Protein 6QHG (pdb70)

B-factor: mean 12.8, std 10.72, range [0.71, 91.0]

Secondary structure (DSSP, 8-state):
-TTTT--EEEEEPPEEEEETTEEEEEEEEEEEE---S-EEEEEEE-TTSPPEEEEEEES--S-GGGGHHHHHHHHH---B-----TTSS-TT--B--TT---TTS--SS-EEE--/--S--EEEEEPPEEEEETTEEEEEEEEEEEE---S-EEEEEEE-TTS--EEEEEEES--S-GGGGHHHHHHHHH---B-----GGGSPTT--B--TT---TTS--SS-EEE--

Sequence (228 aa):
GPGAGTVGGFIKRQQSKVVQNKVVYYGVGIWRGFDGYQVHLEIENDIGQPPRLRNVTTNCQSSPWDLSIPIRRQWAEDGVTNNQDYSSKSSRGARYWHSFRQGPSKPFGCPVYIIKGAGTVGGFIKRQQSKVVQNKVVYYGVGIWRGFDGYQVHLEIENDIGQPPRLRNVTTNCQSSPWDLSIPIRQWAEDGVTNNNQDYSSKSSRGARYWHSFRQGPSKPFGCPVYIIK

Radius of gyration: 22.03 Å; Cα contacts (8 Å, |Δi|>4): 499; chains: 2; bounding box: 53×36×71 Å

Nearest PDB structures (foldseek):
  6qhg-assembly2_B  TM=9.904E-01  e=1.987E-19  Rift Valley fever virus
  6xya-assembly1_B  TM=8.391E-01  e=3.038E-08  SFTS virus AH12
  8asd-assembly1_A  TM=8.587E-01  e=2.099E-07  SFTS virus AH12
  8r6y-assembly1_A  TM=8.608E-01  e=9.203E-07  SFTS virus AH12
  8r6w-assembly1_A  TM=8.458E-01  e=8.214E-07  SFTS virus AH12

Foldseek 3Di:
DFQVPKDWAWPAFFDWDADPNRIWGAAKIWIWTAVHKTWIWMWHDHTPDWIETAEIEIQPDPCCQVCLRNVVVVCVVPYAWDAFCLVVDDPAFQAAGRSHGGPVDRGTHGYHHDD/DQAWDWAWPAFFDWDDDDPDIDGFAKIWIWTANHKTWIWIWGDDPPDWTETAEIEIQPPPCCQVCLVNVVVVCVVPYAWAQWCLVVDDPAFQAAGRSHGGPVDRTTHGYHHDD

Organism: Rift valley fever virus (NCBI:txid11588)

Solvent-accessible surface area: 13333 Å² total

Structure (mmCIF, N/CA/C/O backbone):
data_6QHG
#
_entry.id   6QHG
#
_cell.length_a   31.580
_cell.length_b   53.681
_cell.length_c   135.987
_cell.angle_alpha   90.00
_cell.angle_beta   90.00
_cell.angle_gamma   90.00
#
_symmetry.space_group_name_H-M   'P 21 21 21'
#
loop_
_entity.id
_entity.type
_entity.pdbx_description
1 polymer Polymerase
2 non-polymer "7N-METHYL-8-HYDROGUANOSINE-5'-TRIPHOSPHATE"
3 non-polymer GLYCEROL
4 non-polymer 'PHOSPHATE ION'
5 water water
#
loop_
_atom_site.group_PDB
_atom_site.id
_atom_site.type_symbol
_atom_site.label_atom_id
_atom_site.label_alt_id
_atom_site.label_comp_id
_atom_site.label_asym_id
_atom_site.label_entity_id
_atom_site.label_seq_id
_atom_site.pdbx_PDB_ins_code
_atom_site.Cartn_x
_atom_site.Cartn_y
_atom_site.Cartn_z
_atom_site.occupancy
_atom_site.B_iso_or_equiv
_atom_site.auth_seq_id
_atom_site.auth_comp_id
_atom_site.auth_asym_id
_atom_site.auth_atom_id
_atom_site.pdbx_PDB_model_num
ATOM 1 N N . GLY A 1 1 ? 1.561 11.388 78.985 1.00 26.49 1704 GLY A N 1
ATOM 2 C CA . GLY A 1 1 ? 2.592 12.386 78.767 1.00 21.18 1704 GLY A CA 1
ATOM 3 C C . GLY A 1 1 ? 3.460 12.606 79.990 1.00 17.89 1704 GLY A C 1
ATOM 4 O O . GLY A 1 1 ? 4.301 11.775 80.315 1.00 19.50 1704 GLY A O 1
ATOM 5 N N . PRO A 1 2 ? 3.263 13.732 80.670 1.00 14.64 1705 PRO A N 1
ATOM 6 C CA . PRO A 1 2 ? 4.062 14.021 81.865 1.00 14.03 1705 PRO A CA 1
ATOM 7 C C . PRO A 1 2 ? 3.927 12.912 82.894 1.00 14.46 1705 PRO A C 1
ATOM 8 O O . PRO A 1 2 ? 2.829 12.425 83.174 1.00 15.27 1705 PRO A O 1
ATOM 12 N N . GLY A 1 3 ? 5.062 12.513 83.454 1.00 14.40 1706 GLY A N 1
ATOM 13 C CA . GLY A 1 3 ? 5.088 11.475 84.461 1.00 15.58 1706 GLY A CA 1
ATOM 14 C C . GLY A 1 3 ? 4.932 10.069 83.933 1.00 15.74 1706 GLY A C 1
ATOM 15 O O . GLY A 1 3 ? 4.912 9.127 84.737 1.00 15.20 1706 GLY A O 1
ATOM 16 N N . ALA A 1 4 ? 4.803 9.896 82.616 1.00 17.05 1707 ALA A N 1
ATOM 17 C CA . ALA A 1 4 ? 4.706 8.564 82.042 1.00 19.69 1707 ALA A CA 1
ATOM 18 C C . ALA A 1 4 ? 5.927 7.744 82.432 1.00 17.27 1707 ALA A C 1
ATOM 19 O O . ALA A 1 4 ? 7.072 8.161 82.220 1.00 17.02 1707 ALA A O 1
ATOM 21 N N . GLY A 1 5 ? 5.678 6.585 83.030 1.00 14.89 1708 GLY A N 1
ATOM 22 C CA . GLY A 1 5 ? 6.730 5.689 83.417 1.00 13.53 1708 GLY A CA 1
ATOM 23 C C . GLY A 1 5 ? 7.199 5.837 84.845 1.00 8.13 1708 GLY A C 1
ATOM 24 O O . GLY A 1 5 ? 7.809 4.906 85.370 1.00 10.85 1708 GLY A O 1
ATOM 25 N N . THR A 1 6 ? 6.954 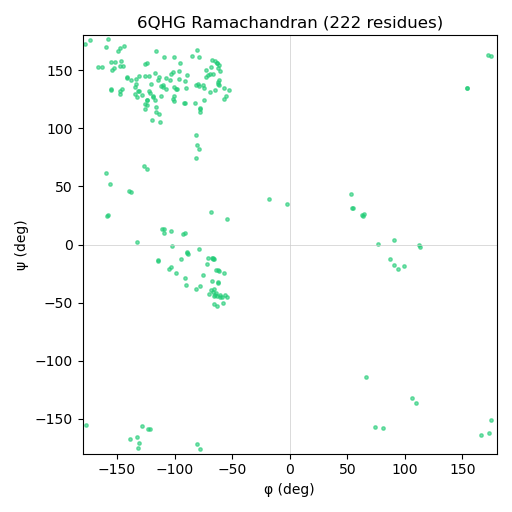6.981 85.485 1.00 7.42 1709 THR A N 1
ATOM 26 C CA . THR A 1 6 ? 7.383 7.163 86.867 1.00 3.99 1709 THR A CA 1
ATOM 27 C C . THR A 1 6 ? 6.881 6.012 87.727 1.00 5.27 1709 THR A C 1
ATOM 28 O O . THR A 1 6 ? 5.708 5.622 87.654 1.00 6.83 1709 THR A O 1
ATOM 32 N N . VAL A 1 7 ? 7.777 5.459 88.536 1.00 6.00 1710 VAL A N 1
ATOM 33 C CA . VAL A 1 7 ? 7.419 4.381 89.448 1.00 4.92 1710 VAL A CA 1
ATOM 34 C C . VAL A 1 7 ? 8.159 4.567 90.764 1.00 4.37 1710 VAL A C 1
ATOM 35 O O . VAL A 1 7 ? 9.310 5.010 90.787 1.00 5.70 1710 VAL A O 1
ATOM 39 N N . GLY A 1 8 ? 7.486 4.245 91.862 1.00 3.88 1711 GLY A N 1
ATOM 40 C CA . GLY A 1 8 ? 8.091 4.378 93.172 1.00 3.62 1711 GLY A CA 1
ATOM 41 C C . GLY A 1 8 ? 7.025 4.268 94.238 1.00 4.51 1711 GLY A C 1
ATOM 42 O O . GLY A 1 8 ? 5.910 3.818 93.973 1.00 7.62 1711 GLY A O 1
ATOM 43 N N . GLY A 1 9 ? 7.378 4.692 95.439 1.00 2.20 1712 GLY A N 1
ATOM 44 C CA . GLY A 1 9 ? 6.421 4.650 96.528 1.00 2.99 1712 GLY A CA 1
ATOM 45 C C . GLY A 1 9 ? 7.036 5.242 97.775 1.00 3.50 1712 GLY A C 1
ATOM 46 O O . GLY A 1 9 ? 8.225 5.564 97.821 1.00 3.29 1712 GLY A O 1
ATOM 47 N N . PHE A 1 10 ? 6.202 5.388 98.793 1.00 4.36 1713 PHE A N 1
ATOM 48 C CA . PHE A 1 10 ? 6.688 5.915 100.061 1.00 3.08 1713 PHE A CA 1
ATOM 49 C C . PHE A 1 10 ? 7.503 4.858 100.788 1.00 5.02 1713 PHE A C 1
ATOM 50 O O . PHE A 1 10 ? 7.034 3.730 100.998 1.00 8.25 1713 PHE A O 1
ATOM 58 N N . ILE A 1 11 ? 8.734 5.211 101.132 1.00 3.61 1714 ILE A N 1
ATOM 59 C CA . ILE A 1 11 ? 9.520 4.383 102.037 1.00 4.16 1714 ILE A CA 1
ATOM 60 C C . ILE A 1 11 ? 9.318 4.817 103.485 1.00 5.57 1714 ILE A C 1
ATOM 61 O O . ILE A 1 11 ? 9.432 3.994 104.397 1.00 6.91 1714 ILE A O 1
ATOM 66 N N . LYS A 1 12 ? 9.022 6.094 103.716 1.00 5.02 1715 LYS A N 1
ATOM 67 C CA . LYS A 1 12 ? 8.589 6.583 105.022 1.00 3.73 1715 LYS A CA 1
ATOM 68 C C . LYS A 1 12 ? 7.198 7.167 104.825 1.00 3.66 1715 LYS A C 1
ATOM 69 O O . LYS A 1 12 ? 7.041 8.227 104.208 1.00 3.42 1715 LYS A O 1
ATOM 75 N N . ARG A 1 13 ? 6.194 6.455 105.312 1.00 7.46 1716 ARG A N 1
ATOM 76 C CA . ARG A 1 13 ? 4.827 6.931 105.212 1.00 10.63 1716 ARG A CA 1
ATOM 77 C C . ARG A 1 13 ? 4.615 8.083 106.176 1.00 8.83 1716 ARG A C 1
ATOM 78 O O . ARG A 1 13 ? 5.176 8.104 107.274 1.00 11.64 1716 ARG A O 1
ATOM 86 N N . GLN A 1 14 ? 3.810 9.054 105.758 1.00 8.16 1717 GLN A N 1
ATOM 87 C CA . GLN A 1 14 ? 3.365 10.068 106.695 1.00 8.20 1717 GLN A CA 1
ATOM 88 C C . GLN A 1 14 ? 2.486 9.424 107.764 1.00 10.36 1717 GLN A C 1
ATOM 89 O O . GLN A 1 14 ? 1.914 8.346 107.577 1.00 13.00 1717 GLN A O 1
ATOM 95 N N . GLN A 1 15 ? 2.392 10.095 108.902 1.00 11.52 1718 GLN A N 1
ATOM 96 C CA . GLN A 1 15 ? 1.401 9.703 109.888 1.00 12.86 1718 GLN A CA 1
ATOM 97 C C . GLN A 1 15 ? 0.008 9.988 109.336 1.00 11.34 1718 GLN A C 1
ATOM 98 O O . GLN A 1 15 ? -0.167 10.792 108.419 1.00 11.30 1718 GLN A O 1
ATOM 104 N N . SER A 1 16 ? -0.995 9.308 109.886 1.00 11.94 1719 SER A N 1
ATOM 105 C CA . SER A 1 16 ? -2.339 9.476 109.352 1.00 13.96 1719 SER A CA 1
ATOM 106 C C . SER A 1 16 ? -3.377 9.239 110.434 1.00 13.71 1719 SER A C 1
ATOM 107 O O . SER A 1 16 ? -3.126 8.561 111.433 1.00 14.05 1719 SER A O 1
ATOM 110 N N . LYS A 1 17 ? -4.555 9.817 110.213 1.00 12.55 1720 LYS A N 1
ATOM 111 C CA . LYS A 1 17 ? -5.732 9.490 110.999 1.00 12.75 1720 LYS A CA 1
ATOM 112 C C . LYS A 1 17 ? -6.959 9.661 110.114 1.00 12.89 1720 LYS A C 1
ATOM 113 O O . LYS A 1 17 ? -6.894 10.234 109.025 1.00 14.67 1720 LYS A O 1
ATOM 119 N N . VAL A 1 18 ? -8.084 9.140 110.584 1.00 12.55 1721 VAL A N 1
ATOM 120 C CA . VAL A 1 18 ? -9.348 9.250 109.867 1.00 12.19 1721 VAL A CA 1
ATOM 121 C C . VAL A 1 18 ? -10.161 10.362 110.512 1.00 13.04 1721 VAL A C 1
ATOM 122 O O . VAL A 1 18 ? -10.410 10.341 111.723 1.00 16.37 1721 VAL A O 1
ATOM 126 N N . VAL A 1 19 ? -10.552 11.346 109.707 1.00 12.92 1722 VAL A N 1
ATOM 127 C CA . VAL A 1 19 ? -11.341 12.480 110.163 1.00 16.95 1722 VAL A CA 1
ATOM 128 C C . VAL A 1 19 ? -12.473 12.671 109.172 1.00 18.07 1722 VAL A C 1
ATOM 129 O O . VAL A 1 19 ? -12.229 12.779 107.964 1.00 17.94 1722 VAL A O 1
ATOM 133 N N . GLN A 1 20 ? -13.705 12.712 109.679 1.00 21.40 1723 GLN A N 1
ATOM 134 C CA . GLN A 1 20 ? -14.876 12.901 108.829 1.00 25.53 1723 GLN A CA 1
ATOM 135 C C . GLN A 1 20 ? -14.886 11.877 107.694 1.00 23.52 1723 GLN A C 1
ATOM 136 O O . GLN A 1 20 ? -15.121 12.200 106.527 1.00 23.48 1723 GLN A O 1
ATOM 142 N N . ASN A 1 21 ? -14.575 10.629 108.051 1.00 22.69 1724 ASN A N 1
ATOM 143 C CA . ASN A 1 21 ? -14.608 9.489 107.133 1.00 23.40 1724 ASN A CA 1
ATOM 144 C C . ASN A 1 21 ? -13.590 9.603 106.000 1.00 21.22 1724 ASN A C 1
ATOM 145 O O . ASN A 1 21 ? -13.777 9.026 104.925 1.00 21.43 1724 ASN A O 1
ATOM 150 N N . LYS A 1 22 ? -12.496 10.328 106.234 1.00 18.76 1725 LYS A N 1
ATOM 151 C CA . LYS A 1 22 ? -11.432 10.471 105.249 1.00 17.83 1725 LYS A CA 1
ATOM 152 C C . LYS A 1 22 ? -10.077 10.366 105.934 1.00 14.41 1725 LYS A C 1
ATOM 153 O O . LYS A 1 22 ? -9.892 10.870 107.044 1.00 14.68 1725 LYS A O 1
ATOM 159 N N . VAL A 1 23 ? -9.122 9.717 105.268 1.00 13.69 1726 VAL A N 1
ATOM 160 C CA . VAL A 1 23 ? -7.772 9.655 105.813 1.00 13.39 1726 VAL A CA 1
ATOM 161 C C . VAL A 1 23 ? -7.099 11.007 105.624 1.00 12.55 1726 VAL A C 1
ATOM 162 O O . VAL A 1 23 ? -7.212 11.635 104.562 1.00 17.07 1726 VAL A O 1
ATOM 166 N N . VAL A 1 24 ? -6.437 11.488 106.671 1.00 9.64 1727 VAL A N 1
ATOM 167 C CA . VAL A 1 24 ? -5.653 12.718 106.603 1.00 9.96 1727 VAL A CA 1
ATOM 168 C C . VAL A 1 24 ? -4.212 12.392 106.969 1.00 12.22 1727 VAL A C 1
ATOM 169 O O . VAL A 1 24 ? -3.956 11.715 107.972 1.00 13.13 1727 VAL A O 1
ATOM 173 N N . TYR A 1 25 ? -3.280 12.850 106.140 1.00 11.52 1728 TYR A N 1
ATOM 174 C CA . TYR A 1 25 ? -1.860 12.588 106.314 1.00 11.61 1728 TYR A CA 1
ATOM 175 C C . TYR A 1 25 ? -1.170 13.807 106.914 1.00 11.81 1728 TYR A C 1
ATOM 176 O O . TYR A 1 25 ? -1.564 14.951 106.670 1.00 13.26 1728 TYR A O 1
ATOM 185 N N . TYR A 1 26 ? -0.125 13.554 107.701 1.00 11.20 1729 TYR A N 1
ATOM 186 C CA . TYR A 1 26 ? 0.624 14.635 108.331 1.00 10.17 1729 TYR A CA 1
ATOM 187 C C . TYR A 1 26 ? 2.001 14.118 108.720 1.00 10.62 1729 TYR A C 1
ATOM 188 O O . TYR A 1 26 ? 2.277 12.919 108.658 1.00 9.11 1729 TYR A O 1
ATOM 197 N N . GLY A 1 27 ? 2.867 15.041 109.119 1.00 8.72 1730 GLY A N 1
ATOM 198 C CA . GLY A 1 27 ? 4.240 14.682 109.392 1.00 7.12 1730 GLY A CA 1
ATOM 199 C C . GLY A 1 27 ? 5.059 14.591 108.115 1.00 6.10 1730 GLY A C 1
ATOM 200 O O . GLY A 1 27 ? 4.714 15.161 107.076 1.00 6.66 1730 GLY A O 1
ATOM 201 N N . VAL A 1 28 ? 6.162 13.847 108.202 1.00 5.47 1731 VAL A N 1
ATOM 202 C CA . VAL A 1 28 ? 7.151 13.753 107.128 1.00 5.24 1731 VAL A CA 1
ATOM 203 C C . VAL A 1 28 ? 6.907 12.484 106.324 1.00 4.78 1731 VAL A C 1
ATOM 204 O O . VAL A 1 28 ? 6.701 11.403 106.894 1.00 5.53 1731 VAL A O 1
ATOM 208 N N . GLY A 1 29 ? 6.925 12.613 105.004 1.00 3.20 1732 GLY A N 1
ATOM 209 C CA . GLY A 1 29 ? 6.900 11.466 104.108 1.00 2.54 1732 GLY A CA 1
ATOM 210 C C . GLY A 1 29 ? 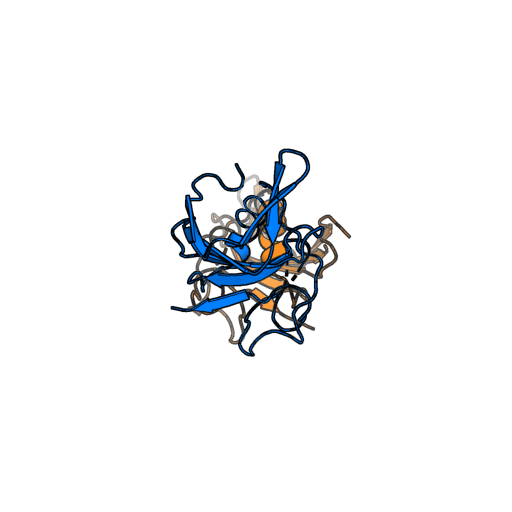8.113 11.477 103.200 1.00 1.83 1732 GLY A C 1
ATOM 211 O O . GLY A 1 29 ? 8.582 12.538 102.792 1.00 2.66 1732 GLY A O 1
ATOM 212 N N . ILE A 1 30 ? 8.620 10.288 102.890 1.00 2.54 1733 ILE A N 1
ATOM 213 C CA . ILE A 1 30 ? 9.736 10.148 101.958 1.00 2.98 1733 ILE A CA 1
ATOM 214 C C . ILE A 1 30 ? 9.318 9.178 100.873 1.00 2.09 1733 ILE A C 1
ATOM 215 O O . ILE A 1 30 ? 8.991 8.022 101.164 1.00 3.05 1733 ILE A O 1
ATOM 220 N N . TRP A 1 31 ? 9.345 9.640 99.632 1.00 2.60 1734 TRP A N 1
ATOM 221 C CA . TRP A 1 31 ? 9.009 8.849 98.461 1.00 1.68 1734 TRP A CA 1
ATOM 222 C C . TRP A 1 31 ? 10.295 8.602 97.686 1.00 1.64 1734 TRP A C 1
ATOM 223 O O . TRP A 1 31 ? 11.110 9.513 97.509 1.00 3.61 1734 TRP A O 1
ATOM 234 N N . ARG A 1 32 ? 10.494 7.369 97.237 1.00 2.65 1735 ARG A N 1
ATOM 235 C CA . ARG A 1 32 ? 11.643 7.046 96.408 1.00 3.34 1735 ARG A CA 1
ATOM 236 C C . ARG A 1 32 ? 11.181 6.270 95.192 1.00 2.53 1735 ARG A C 1
ATOM 237 O O . ARG A 1 32 ? 10.258 5.454 95.271 1.00 2.97 1735 ARG A O 1
ATOM 245 N N . GLY A 1 33 ? 11.846 6.514 94.078 1.00 2.87 1736 GLY A N 1
ATOM 246 C CA . GLY A 1 33 ? 11.486 5.824 92.867 1.00 4.35 1736 GLY A CA 1
ATOM 247 C C . GLY A 1 33 ? 12.393 6.180 91.722 1.00 2.05 1736 GLY A C 1
ATOM 248 O O . GLY A 1 33 ? 13.549 6.581 91.918 1.00 2.12 1736 GLY A O 1
ATOM 249 N N . PHE A 1 34 ? 11.866 6.026 90.510 1.00 3.73 1737 PHE A N 1
ATOM 250 C CA . PHE A 1 34 ? 12.623 6.243 89.290 1.00 2.33 1737 PHE A CA 1
ATOM 251 C C . PHE A 1 34 ? 11.831 7.124 88.343 1.00 2.64 1737 PHE A C 1
ATOM 252 O O . PHE A 1 34 ? 10.618 6.961 88.191 1.00 3.28 1737 PHE A O 1
ATOM 268 N N . ASP A 1 36 ? 12.609 8.392 84.337 1.00 6.06 1739 ASP A N 1
ATOM 269 C CA . ASP A 1 36 ? 13.482 8.415 83.161 1.00 6.13 1739 ASP A CA 1
ATOM 270 C C . ASP A 1 36 ? 14.798 7.678 83.409 1.00 6.76 1739 ASP A C 1
ATOM 271 O O . ASP A 1 36 ? 15.857 8.079 82.915 1.00 9.12 1739 ASP A O 1
ATOM 276 N N . GLY A 1 37 ? 14.753 6.608 84.198 1.00 5.82 1740 GLY A N 1
ATOM 277 C CA . GLY A 1 37 ? 15.943 5.846 84.504 1.00 6.89 1740 GLY A CA 1
ATOM 278 C C . GLY A 1 37 ? 16.745 6.336 85.687 1.00 6.76 1740 GLY A C 1
ATOM 279 O O . GLY A 1 37 ? 17.639 5.609 86.150 1.00 8.78 1740 GLY A O 1
ATOM 280 N N . TYR A 1 38 ? 16.460 7.532 86.197 1.00 4.65 1741 TYR A N 1
ATOM 281 C CA . TYR A 1 38 ? 17.220 8.109 87.292 1.00 3.57 1741 TYR A CA 1
ATOM 282 C C . TYR A 1 38 ? 16.526 7.845 88.619 1.00 3.56 1741 TYR A C 1
ATOM 283 O O . TYR A 1 38 ? 15.300 7.746 88.689 1.00 3.76 1741 TYR A O 1
ATOM 292 N N . GLN A 1 39 ? 17.320 7.730 89.673 1.00 3.19 1742 GLN A N 1
ATOM 293 C CA . GLN A 1 39 ? 16.760 7.593 91.011 1.00 4.87 1742 GLN A CA 1
ATOM 294 C C . GLN A 1 39 ? 16.341 8.958 91.526 1.00 3.15 1742 GLN A C 1
ATOM 295 O O . GLN A 1 39 ? 17.056 9.948 91.359 1.00 3.33 1742 GLN A O 1
ATOM 301 N N . VAL A 1 40 ? 15.177 9.004 92.160 1.00 3.88 1743 VAL A N 1
ATOM 302 C CA . VAL A 1 40 ? 14.627 10.245 92.696 1.00 3.70 1743 VAL A CA 1
ATOM 303 C C . VAL A 1 40 ? 14.115 9.982 94.103 1.00 3.70 1743 VAL A C 1
ATOM 304 O O . VAL A 1 40 ? 13.432 8.981 94.356 1.00 6.78 1743 VAL A O 1
ATOM 308 N N . HIS A 1 41 ? 14.428 10.902 95.009 1.00 2.66 1744 HIS A N 1
ATOM 309 C CA . HIS A 1 41 ? 14.049 10.872 96.417 1.00 2.68 1744 HIS A CA 1
ATOM 310 C C . HIS A 1 41 ? 13.321 12.187 96.667 1.00 2.21 1744 HIS A C 1
ATOM 311 O O . HIS A 1 41 ? 13.844 13.256 96.344 1.00 2.59 1744 HIS A O 1
ATOM 318 N N . LEU A 1 42 ? 12.086 12.110 97.170 1.00 2.27 1745 LEU A N 1
ATOM 319 C CA . LEU A 1 42 ? 11.254 13.294 97.385 1.00 1.60 1745 LEU A CA 1
ATOM 320 C C . LEU A 1 42 ? 10.735 13.275 98.810 1.00 2.39 1745 LEU A C 1
ATOM 321 O O . LEU A 1 42 ? 10.162 12.274 99.247 1.00 5.47 1745 LEU A O 1
ATOM 326 N N . GLU A 1 43 ? 10.912 14.380 99.531 1.00 1.67 1746 GLU A N 1
ATOM 327 C CA . GLU A 1 43 ? 10.389 14.499 100.883 1.00 2.15 1746 GLU A CA 1
ATOM 328 C C . GLU A 1 43 ? 9.273 15.526 100.914 1.00 2.30 1746 GLU A C 1
ATOM 329 O O . GLU A 1 43 ? 9.384 16.599 100.308 1.00 2.59 1746 GLU A O 1
ATOM 335 N N . ILE A 1 44 ? 8.198 15.183 101.623 1.00 2.28 1747 ILE A N 1
ATOM 336 C CA . ILE A 1 44 ? 7.072 16.082 101.831 1.00 2.57 1747 ILE A CA 1
ATOM 337 C C . ILE A 1 44 ? 6.805 16.209 103.326 1.00 3.72 1747 ILE A C 1
ATOM 338 O O . ILE A 1 44 ? 7.154 15.338 104.123 1.00 4.66 1747 ILE A O 1
ATOM 343 N N . GLU A 1 45 ? 6.186 17.323 103.707 1.00 4.37 1748 GLU A N 1
ATOM 344 C CA . GLU A 1 45 ? 5.794 17.492 105.099 1.00 4.54 1748 GLU A CA 1
ATOM 345 C C . GLU A 1 45 ? 4.585 18.409 105.170 1.00 5.11 1748 GLU A C 1
ATOM 346 O O . GLU A 1 45 ? 4.391 19.271 104.306 1.00 4.92 1748 GLU A O 1
ATOM 352 N N . ASN A 1 46 ? 3.777 18.212 106.212 1.00 5.75 1749 ASN A N 1
ATOM 353 C CA . ASN A 1 46 ? 2.710 19.149 106.541 1.00 6.65 1749 ASN A CA 1
ATOM 354 C C . ASN A 1 46 ? 2.182 18.847 107.932 1.00 7.65 1749 ASN A C 1
ATOM 355 O O . ASN A 1 46 ? 2.262 17.713 108.411 1.00 9.32 1749 ASN A O 1
ATOM 360 N N . ASP A 1 47 ? 1.652 19.885 108.573 1.00 10.86 1750 ASP A N 1
ATOM 361 C CA . ASP A 1 47 ? 0.813 19.693 109.743 1.00 13.41 1750 ASP A CA 1
ATOM 362 C C . ASP A 1 47 ? -0.581 19.272 109.299 1.00 12.29 1750 ASP A C 1
ATOM 363 O O . ASP A 1 47 ? -0.972 19.462 108.143 1.00 12.40 1750 ASP A O 1
ATOM 368 N N . ILE A 1 48 ? -1.338 18.693 110.235 1.00 13.94 1751 ILE A N 1
ATOM 369 C CA . ILE A 1 48 ? -2.724 18.351 109.943 1.00 13.78 1751 ILE A CA 1
ATOM 370 C C . ILE A 1 48 ? -3.451 19.599 109.462 1.00 12.50 1751 ILE A C 1
ATOM 371 O O . ILE A 1 48 ? -3.392 20.661 110.096 1.00 12.71 1751 ILE A O 1
ATOM 376 N N . GLY A 1 49 ? -4.107 19.487 108.316 1.00 12.03 1752 GLY A N 1
ATOM 377 C CA . GLY A 1 49 ? -4.848 20.579 107.737 1.00 9.45 1752 GLY A CA 1
ATOM 378 C C . GLY A 1 49 ? -4.126 21.333 106.636 1.00 8.49 1752 GLY A C 1
ATOM 379 O O . GLY A 1 49 ? -4.782 22.053 105.872 1.00 12.27 1752 GLY A O 1
ATOM 380 N N . GLN A 1 50 ? -2.752 21.204 106.540 1.00 8.73 1753 GLN A N 1
ATOM 381 C CA . GLN A 1 50 ? -2.117 21.919 105.445 1.00 9.49 1753 GLN A CA 1
ATOM 382 C C . GLN A 1 50 ? -1.750 20.933 104.347 1.00 8.75 1753 GLN A C 1
ATOM 383 O O . GLN A 1 50 ? -1.367 19.795 104.641 1.00 9.76 1753 GLN A O 1
ATOM 389 N N . PRO A 1 51 ? -1.895 21.305 103.078 1.00 9.05 1754 PRO A N 1
ATOM 390 C CA . PRO A 1 51 ? -1.497 20.395 102.011 1.00 9.19 1754 PRO A CA 1
ATOM 391 C C . PRO A 1 51 ? -0.017 20.075 102.112 1.00 7.64 1754 PRO A C 1
ATOM 392 O O . PRO A 1 51 ? 0.780 20.895 102.604 1.00 7.43 1754 PRO A O 1
ATOM 396 N N . PRO A 1 52 ? 0.390 18.881 101.683 1.00 5.26 1755 PRO A N 1
ATOM 397 C CA . PRO A 1 52 ? 1.809 18.509 101.782 1.00 4.92 1755 PRO A CA 1
ATOM 398 C C . PRO A 1 52 ? 2.676 19.433 100.941 1.00 5.40 1755 PRO A C 1
ATOM 399 O O . PRO A 1 52 ? 2.310 19.825 99.829 1.00 5.55 1755 PRO A O 1
ATOM 403 N N . ARG A 1 53 ? 3.831 19.782 101.506 1.00 4.90 1756 ARG A N 1
ATOM 404 C CA . ARG A 1 53 ? 4.798 20.695 100.907 1.00 4.45 1756 ARG A CA 1
ATOM 405 C C . ARG A 1 53 ? 6.040 19.920 100.492 1.00 4.05 1756 ARG A C 1
ATOM 406 O O . ARG A 1 53 ? 6.530 19.074 101.242 1.00 4.24 1756 ARG A O 1
ATOM 414 N N . LEU A 1 54 ? 6.554 20.223 99.304 1.00 3.66 1757 LEU A N 1
ATOM 415 C CA . LEU A 1 54 ? 7.794 19.601 98.830 1.00 3.90 1757 LEU A CA 1
ATOM 416 C C . LEU A 1 54 ? 8.997 20.259 99.511 1.00 2.69 1757 LEU A C 1
ATOM 417 O O . LEU A 1 54 ? 9.239 21.454 99.326 1.00 3.74 1757 LEU A O 1
ATOM 422 N N . ARG A 1 55 ? 9.749 19.485 100.307 1.00 2.76 1758 ARG A N 1
ATOM 423 C CA . ARG A 1 55 ? 10.861 20.039 101.078 1.00 2.81 1758 ARG A CA 1
ATOM 424 C C . ARG A 1 55 ? 12.238 19.533 100.661 1.00 1.90 1758 ARG A C 1
ATOM 425 O O . ARG A 1 55 ? 13.240 20.122 101.078 1.00 2.92 1758 ARG A O 1
ATOM 433 N N . ASN A 1 56 ? 12.322 18.473 99.860 1.00 2.08 1759 ASN A N 1
ATOM 434 C CA . ASN A 1 56 ? 13.619 17.968 99.405 1.00 1.55 1759 ASN A CA 1
ATOM 435 C C . ASN A 1 56 ? 13.430 17.210 98.101 1.00 1.69 1759 ASN A C 1
ATOM 436 O O . ASN A 1 56 ? 12.518 16.385 97.989 1.00 2.39 1759 ASN A O 1
ATOM 441 N N . VAL A 1 57 ? 14.287 17.492 97.125 1.00 2.13 1760 VAL A N 1
ATOM 442 C CA . VAL A 1 57 ? 14.485 16.639 95.958 1.00 0.86 1760 VAL A CA 1
ATOM 443 C C . VAL A 1 57 ? 15.940 16.191 95.959 1.00 2.00 1760 VAL A C 1
ATOM 444 O O . VAL A 1 57 ? 16.843 17.026 96.029 1.00 2.23 1760 VAL A O 1
ATOM 448 N N . THR A 1 58 ? 16.170 14.882 95.869 1.00 2.68 1761 THR A N 1
ATOM 449 C CA . THR A 1 58 ? 17.522 14.342 95.742 1.00 3.08 1761 THR A CA 1
ATOM 450 C C . THR A 1 58 ? 17.523 13.339 94.600 1.00 2.68 1761 THR A C 1
ATOM 451 O O . THR A 1 58 ? 16.627 12.497 94.512 1.00 3.32 1761 THR A O 1
ATOM 455 N N . THR A 1 59 ? 18.501 13.445 93.702 1.00 2.99 1762 THR A N 1
ATOM 456 C CA . THR A 1 59 ? 18.519 12.578 92.531 1.00 2.64 1762 THR A CA 1
ATOM 457 C C . THR A 1 59 ? 19.959 12.270 92.163 1.00 2.18 1762 THR A C 1
ATOM 458 O O . THR A 1 59 ? 20.882 13.005 92.524 1.00 2.17 1762 THR A O 1
ATOM 462 N N . ASN A 1 60 ? 20.141 11.163 91.444 1.00 2.55 1763 ASN A N 1
ATOM 463 C CA . ASN A 1 60 ? 21.432 10.862 90.845 1.00 3.83 1763 ASN A CA 1
ATOM 464 C C . ASN A 1 60 ? 21.552 11.376 89.421 1.00 3.20 1763 ASN A C 1
ATOM 465 O O . ASN A 1 60 ? 22.546 11.070 88.748 1.00 5.10 1763 ASN A O 1
ATOM 470 N N . CYS A 1 61 ? 20.588 12.173 88.954 1.00 3.26 1764 CYS A N 1
ATOM 471 C CA . CYS A 1 61 ? 20.672 12.774 87.622 1.00 3.54 1764 CYS A CA 1
ATOM 472 C C . CYS A 1 61 ? 21.550 14.017 87.705 1.00 3.89 1764 CYS A C 1
ATOM 473 O O . CYS A 1 61 ? 21.089 15.118 88.013 1.00 6.98 1764 CYS A O 1
ATOM 476 N N . GLN A 1 62 ? 22.837 13.856 87.414 1.00 3.39 1765 GLN A N 1
ATOM 477 C CA . GLN A 1 62 ? 23.756 14.982 87.538 1.00 3.28 1765 GLN A CA 1
ATOM 478 C C . GLN A 1 62 ? 23.862 15.793 86.255 1.00 3.43 1765 GLN A C 1
ATOM 479 O O . GLN A 1 62 ? 24.020 17.015 86.311 1.00 4.40 1765 GLN A O 1
ATOM 485 N N . SER A 1 63 ? 23.788 15.135 85.099 1.00 4.17 1766 SER A N 1
ATOM 486 C CA . SER A 1 63 ? 24.093 15.816 83.845 1.00 5.36 1766 SER A CA 1
ATOM 487 C C . SER A 1 63 ? 22.972 16.748 83.388 1.00 3.80 1766 SER A C 1
ATOM 488 O O . SER A 1 63 ? 23.238 17.702 82.651 1.00 3.35 1766 SER A O 1
ATOM 491 N N . SER A 1 64 ? 21.719 16.489 83.788 1.00 3.03 1767 SER A N 1
ATOM 492 C CA . SER A 1 64 ? 20.606 17.339 83.361 1.00 2.90 1767 SER A CA 1
ATOM 493 C C . SER A 1 64 ? 19.398 17.208 84.281 1.00 2.50 1767 SER A C 1
ATOM 494 O O . SER A 1 64 ? 18.305 16.831 83.825 1.00 3.91 1767 SER A O 1
ATOM 497 N N . PRO A 1 65 ? 19.533 17.554 85.566 1.00 2.33 1768 PRO A N 1
ATOM 498 C CA . PRO A 1 65 ? 18.418 17.346 86.505 1.00 1.87 1768 PRO A CA 1
ATOM 499 C C . PRO A 1 65 ? 17.186 18.163 86.177 1.00 1.50 1768 PRO A C 1
ATOM 500 O O . PRO A 1 65 ? 16.086 17.795 86.612 1.00 2.27 1768 PRO A O 1
ATOM 504 N N . TRP A 1 66 ? 17.338 19.262 85.429 1.00 2.46 1769 TRP A N 1
ATOM 505 C CA . TRP A 1 66 ? 16.187 20.030 84.968 1.00 2.08 1769 TRP A CA 1
ATOM 506 C C . TRP A 1 66 ? 15.214 19.184 84.164 1.00 2.85 1769 TRP A C 1
ATOM 507 O O . TRP A 1 66 ? 14.023 19.520 84.108 1.00 4.02 1769 TRP A O 1
ATOM 518 N N . ASP A 1 67 ? 15.680 18.087 83.560 1.00 3.88 1770 ASP A N 1
ATOM 519 C CA . ASP A 1 67 ? 14.780 17.173 82.861 1.00 4.14 1770 ASP A CA 1
ATOM 520 C C . ASP A 1 67 ? 13.804 16.478 83.799 1.00 4.51 1770 ASP A C 1
ATOM 521 O O . ASP A 1 67 ? 12.833 15.880 83.324 1.00 6.42 1770 ASP A O 1
ATOM 526 N N . LEU A 1 68 ? 14.020 16.552 85.107 1.00 3.06 1771 LEU A N 1
ATOM 527 C CA . LEU A 1 68 ? 13.091 15.951 86.051 1.00 3.40 1771 LEU A CA 1
ATOM 528 C C . LEU A 1 68 ? 11.973 16.888 86.474 1.00 3.38 1771 LEU A C 1
ATOM 529 O O . LEU A 1 68 ? 11.046 16.438 87.158 1.00 3.24 1771 LEU A O 1
ATOM 534 N N . SER A 1 69 ? 12.015 18.162 86.070 1.00 3.17 1772 SER A N 1
ATOM 535 C CA . SER A 1 69 ? 10.990 19.103 86.525 1.00 3.21 1772 SER A CA 1
ATOM 536 C C . SER A 1 69 ? 9.600 18.678 86.089 1.00 4.67 1772 SER A C 1
ATOM 537 O O . SER A 1 69 ? 8.660 18.740 86.886 1.00 5.14 1772 SER A O 1
ATOM 540 N N . ILE A 1 70 ? 9.453 18.233 84.839 1.00 4.72 1773 ILE A N 1
ATOM 541 C CA . ILE A 1 70 ? 8.136 17.796 84.362 1.00 4.55 1773 ILE A CA 1
ATOM 542 C C . ILE A 1 70 ? 7.610 16.589 85.130 1.00 3.46 1773 ILE A C 1
ATOM 543 O O . ILE A 1 70 ? 6.472 16.649 85.630 1.00 4.12 1773 ILE A O 1
ATOM 548 N N . PRO A 1 71 ? 8.348 15.480 85.266 1.00 2.98 1774 PRO A N 1
ATOM 549 C CA . PRO A 1 71 ? 7.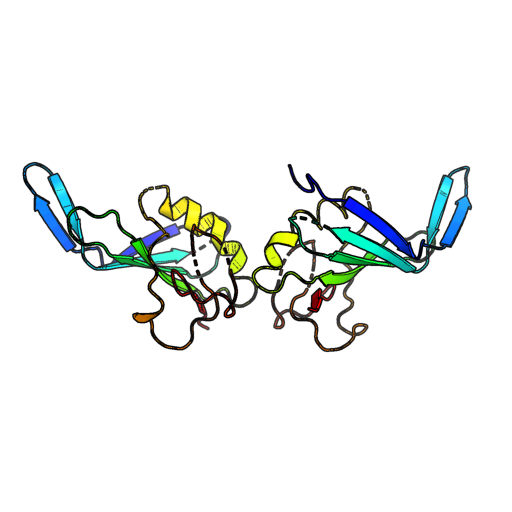775 14.363 86.031 1.00 3.00 1774 PRO A CA 1
ATOM 550 C C . PRO A 1 71 ? 7.602 14.661 87.509 1.00 2.85 1774 PRO A C 1
ATOM 551 O O . PRO A 1 71 ? 6.655 14.147 88.115 1.00 2.66 1774 PRO A O 1
ATOM 555 N N . ILE A 1 72 ? 8.455 15.495 88.113 1.00 3.15 1775 ILE A N 1
ATOM 556 C CA . ILE A 1 72 ? 8.215 15.884 89.502 1.00 2.56 1775 ILE A CA 1
ATOM 557 C C . ILE A 1 72 ? 6.932 16.701 89.615 1.00 1.63 1775 ILE A C 1
ATOM 558 O O . ILE A 1 72 ? 6.125 16.476 90.523 1.00 2.80 1775 ILE A O 1
ATOM 563 N N . ARG A 1 73 ? 6.713 17.644 88.693 1.00 2.58 1776 ARG A N 1
ATOM 564 C CA A ARG A 1 73 ? 5.466 18.408 88.713 0.54 3.39 1776 ARG A CA 1
ATOM 565 C CA B ARG A 1 73 ? 5.470 18.409 88.715 0.46 3.09 1776 ARG A CA 1
ATOM 566 C C . ARG A 1 73 ? 4.262 17.484 88.616 1.00 2.59 1776 ARG A C 1
ATOM 567 O O . ARG A 1 73 ? 3.260 17.676 89.320 1.00 3.67 1776 ARG A O 1
ATOM 582 N N . GLN A 1 74 ? 4.340 16.471 87.751 1.00 2.49 1777 GLN A N 1
ATOM 583 C CA . GLN A 1 74 ? 3.199 15.579 87.582 1.00 2.38 1777 GLN A CA 1
ATOM 584 C C . GLN A 1 74 ? 2.990 14.714 88.812 1.00 2.26 1777 GLN A C 1
ATOM 585 O O . GLN A 1 74 ? 1.851 14.514 89.252 1.00 3.01 1777 GLN A O 1
ATOM 591 N N . TRP A 1 75 ? 4.082 14.191 89.380 1.00 2.22 1778 TRP A N 1
ATOM 592 C CA . TRP A 1 75 ? 3.997 13.456 90.636 1.00 2.75 1778 TRP A CA 1
ATOM 593 C C . TRP A 1 75 ? 3.321 14.301 91.708 1.00 3.37 1778 TRP A C 1
ATOM 594 O O . TRP A 1 75 ? 2.427 13.835 92.430 1.00 3.72 1778 TRP A O 1
ATOM 605 N N . ALA A 1 76 ? 3.728 15.562 91.802 1.00 2.44 1779 ALA A N 1
ATOM 606 C CA . ALA A 1 76 ? 3.189 16.449 92.821 1.00 2.33 1779 ALA A CA 1
ATOM 607 C C . ALA A 1 76 ? 1.728 16.772 92.557 1.00 2.51 1779 ALA A C 1
ATOM 608 O O . ALA A 1 76 ? 0.928 16.840 93.500 1.00 4.12 1779 ALA A O 1
ATOM 610 N N . GLU A 1 77 ? 1.359 16.979 91.286 1.00 3.38 1780 GLU A N 1
ATOM 611 C CA . GLU A 1 77 ? -0.055 17.188 90.973 1.00 4.13 1780 GLU A CA 1
ATOM 612 C C . GLU A 1 77 ? -0.886 16.004 91.448 1.00 3.63 1780 GLU A C 1
ATOM 613 O O . GLU A 1 77 ? -1.883 16.179 92.160 1.00 4.20 1780 GLU A O 1
ATOM 619 N N . ASP A 1 78 ? -0.469 14.785 91.083 1.00 4.95 1781 ASP A N 1
ATOM 620 C CA . ASP A 1 78 ? -1.182 13.584 91.507 1.00 5.87 1781 ASP A CA 1
ATOM 621 C C . ASP A 1 78 ? -1.335 13.543 93.023 1.00 6.60 1781 ASP A C 1
ATOM 622 O O . ASP A 1 78 ? -2.388 13.150 93.538 1.00 9.93 1781 ASP A O 1
ATOM 635 N N . GLY A 1 80 ? -1.225 16.098 95.257 1.00 6.12 1783 GLY A N 1
ATOM 636 C CA . GLY A 1 80 ? -1.643 17.316 95.932 1.00 5.10 1783 GLY A CA 1
ATOM 637 C C . GLY A 1 80 ? -0.525 18.045 96.652 1.00 5.68 1783 GLY A C 1
ATOM 638 O O . GLY A 1 80 ? -0.784 18.798 97.598 1.00 7.78 1783 GLY A O 1
ATOM 639 N N . VAL A 1 81 ? 0.711 17.858 96.213 1.00 4.23 1784 VAL A N 1
ATOM 640 C CA . VAL A 1 81 ? 1.880 18.443 96.864 1.00 3.86 1784 VAL A CA 1
ATOM 641 C C . VAL A 1 81 ? 2.165 19.811 96.262 1.00 4.35 1784 VAL A C 1
ATOM 642 O O . VAL A 1 81 ? 2.176 19.972 95.036 1.00 5.88 1784 VAL A O 1
ATOM 646 N N . THR A 1 82 ? 2.423 20.794 97.123 1.00 3.34 1785 THR A N 1
ATOM 647 C CA . THR A 1 82 ? 2.712 22.157 96.710 1.00 3.42 1785 THR A CA 1
ATOM 648 C C . THR A 1 82 ? 4.209 22.445 96.752 1.00 3.08 1785 THR A C 1
ATOM 649 O O . THR A 1 82 ? 4.987 21.758 97.421 1.00 4.28 1785 THR A O 1
ATOM 653 N N . ASN A 1 83 ? 4.596 23.498 96.038 1.00 3.89 1786 ASN A N 1
ATOM 654 C CA . ASN A 1 83 ? 5.993 23.919 95.928 1.00 3.79 1786 ASN A CA 1
ATOM 655 C C . ASN A 1 83 ? 6.077 25.445 95.998 1.00 4.68 1786 ASN A C 1
ATOM 656 O O . ASN A 1 83 ? 6.774 26.095 95.218 1.00 5.12 1786 ASN A O 1
ATOM 661 N N . ASN A 1 84 ? 5.353 26.033 96.964 1.00 5.27 1787 ASN A N 1
ATOM 662 C CA . ASN A 1 84 ? 5.454 27.464 97.252 1.00 6.32 1787 ASN A CA 1
ATOM 663 C C . ASN A 1 84 ? 6.359 27.770 98.430 1.00 5.63 1787 ASN A C 1
ATOM 664 O O . ASN A 1 84 ? 6.891 28.885 98.514 1.00 9.40 1787 ASN A O 1
ATOM 669 N N . GLN A 1 85 ? 6.536 26.813 99.331 1.00 6.82 1788 GLN A N 1
ATOM 670 C CA . GLN A 1 85 ? 7.211 27.048 100.599 1.00 6.70 1788 GLN A CA 1
ATOM 671 C C . GLN A 1 85 ? 8.717 27.146 100.401 1.00 6.44 1788 GLN A C 1
ATOM 672 O O . GLN A 1 85 ? 9.323 26.357 99.666 1.00 5.94 1788 GLN A O 1
ATOM 678 N N . ASP A 1 86 ? 9.326 28.115 101.075 1.00 6.28 1789 ASP A N 1
ATOM 679 C CA . ASP A 1 86 ? 10.765 28.314 101.006 1.00 4.63 1789 ASP A CA 1
ATOM 680 C C . ASP A 1 86 ? 11.424 27.533 102.138 1.00 5.72 1789 ASP A C 1
ATOM 681 O O . ASP A 1 86 ? 11.127 27.763 103.315 1.00 9.70 1789 ASP A O 1
ATOM 686 N N . TYR A 1 87 ? 12.327 26.624 101.783 1.00 4.45 1790 TYR A N 1
ATOM 687 C CA . TYR A 1 87 ? 13.100 25.861 102.752 1.00 6.09 1790 TYR A CA 1
ATOM 688 C C . TYR A 1 87 ? 14.561 26.273 102.788 1.00 5.87 1790 TYR A C 1
ATOM 689 O O . TYR A 1 87 ? 15.381 25.562 103.376 1.00 8.55 1790 TYR A O 1
ATOM 698 N N . SER A 1 88 ? 14.910 27.407 102.177 1.00 6.42 1791 SER A N 1
ATOM 699 C CA . SER A 1 88 ? 16.323 27.742 102.015 1.00 8.36 1791 SER A CA 1
ATOM 700 C C . SER A 1 88 ? 17.044 27.923 103.347 1.00 10.99 1791 SER A C 1
ATOM 701 O O . SER A 1 88 ? 18.240 27.622 103.447 1.00 15.84 1791 SER A O 1
ATOM 704 N N . SER A 1 89 ? 16.361 28.4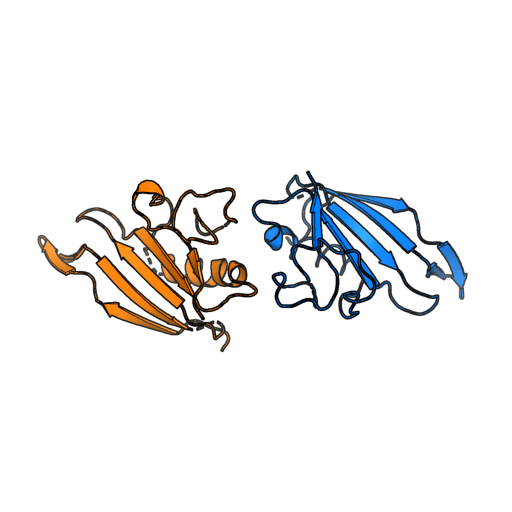02 104.379 1.00 10.77 1792 SER A N 1
ATOM 705 C CA . SER A 1 89 ? 17.035 28.531 105.666 1.00 16.24 1792 SER A CA 1
ATOM 706 C C . SER A 1 89 ? 16.947 27.269 106.517 1.00 15.47 1792 SER A C 1
ATOM 707 O O . SER A 1 89 ? 17.618 27.191 107.553 1.00 17.11 1792 SER A O 1
ATOM 710 N N . LYS A 1 90 ? 16.161 26.279 106.095 1.00 11.03 1793 LYS A N 1
ATOM 711 C CA . LYS A 1 90 ? 15.954 25.045 106.842 1.00 11.94 1793 LYS A CA 1
ATOM 712 C C . LYS A 1 90 ? 16.592 23.841 106.166 1.00 10.47 1793 LYS A C 1
ATOM 713 O O . LYS A 1 90 ? 16.282 22.701 106.528 1.00 14.95 1793 LYS A O 1
ATOM 719 N N . SER A 1 91 ? 17.462 24.061 105.187 1.00 8.00 1794 SER A N 1
ATOM 720 C CA . SER A 1 91 ? 18.019 22.990 104.381 1.00 6.31 1794 SER A CA 1
ATOM 721 C C . SER A 1 91 ? 19.528 22.913 104.569 1.00 6.96 1794 SER A C 1
ATOM 722 O O . SER A 1 91 ? 20.204 23.927 104.768 1.00 9.32 1794 SER A O 1
ATOM 725 N N . SER A 1 92 ? 20.054 21.699 104.488 1.00 7.53 1795 SER A N 1
ATOM 726 C CA . SER A 1 92 ? 21.492 21.509 104.590 1.00 9.23 1795 SER A CA 1
ATOM 727 C C . SER A 1 92 ? 22.196 22.138 103.394 1.00 7.02 1795 SER A C 1
ATOM 728 O O . SER A 1 92 ? 21.676 22.161 102.274 1.00 5.81 1795 SER A O 1
ATOM 731 N N . ARG A 1 93 ? 23.395 22.650 103.642 1.00 6.80 1796 ARG A N 1
ATOM 732 C CA . ARG A 1 93 ? 24.200 23.182 102.556 1.00 6.17 1796 ARG A CA 1
ATOM 733 C C . ARG A 1 93 ? 24.521 22.090 101.544 1.00 6.22 1796 ARG A C 1
ATOM 734 O O . ARG A 1 93 ? 24.537 20.896 101.852 1.00 9.91 1796 ARG A O 1
ATOM 742 N N . GLY A 1 94 ? 24.773 22.517 100.311 1.00 6.32 1797 GLY A N 1
ATOM 743 C CA . GLY A 1 94 ? 25.130 21.598 99.255 1.00 6.18 1797 GLY A CA 1
ATOM 744 C C . GLY A 1 94 ? 24.110 21.462 98.153 1.00 5.34 1797 GLY A C 1
ATOM 745 O O . GLY A 1 94 ? 24.358 20.704 97.212 1.00 5.24 1797 GLY A O 1
ATOM 746 N N . ALA A 1 95 ? 22.961 22.134 98.245 1.00 4.28 1798 ALA A N 1
ATOM 747 C CA . ALA A 1 95 ? 21.989 22.065 97.162 1.00 3.71 1798 ALA A CA 1
ATOM 748 C C . ALA A 1 95 ? 22.623 22.621 95.896 1.00 2.49 1798 ALA A C 1
ATOM 749 O O . ALA A 1 95 ? 23.403 23.575 95.937 1.00 5.14 1798 ALA A O 1
ATOM 751 N N . ARG A 1 96 ? 22.317 21.999 94.765 1.00 1.53 1799 ARG A N 1
ATOM 752 C CA . ARG A 1 96 ? 22.849 22.459 93.490 1.00 1.60 1799 ARG A CA 1
ATOM 753 C C . ARG A 1 96 ? 21.829 23.236 92.673 1.00 1.35 1799 ARG A C 1
ATOM 754 O O . ARG A 1 96 ? 22.221 23.997 91.778 1.00 2.92 1799 ARG A O 1
ATOM 762 N N . TYR A 1 97 ? 20.540 23.081 92.987 1.00 1.97 1800 TYR A N 1
ATOM 763 C CA . TYR A 1 97 ? 19.461 23.800 92.323 1.00 1.35 1800 TYR A CA 1
ATOM 764 C C . TYR A 1 97 ? 18.377 24.030 93.354 1.00 1.03 1800 TYR A C 1
ATOM 765 O O . TYR A 1 97 ? 18.398 23.463 94.455 1.00 1.43 1800 TYR A O 1
ATOM 774 N N . TRP A 1 98 ? 17.412 24.870 92.978 1.00 1.06 1801 TRP A N 1
ATOM 775 C CA . TRP A 1 98 ? 16.266 25.182 93.815 1.00 1.58 1801 TRP A CA 1
ATOM 776 C C . TRP A 1 98 ? 15.017 25.071 92.965 1.00 1.93 1801 TRP A C 1
ATOM 777 O O . TRP A 1 98 ? 14.967 25.604 91.850 1.00 3.13 1801 TRP A O 1
ATOM 801 N N . HIS A 1 100 ? 11.007 25.926 92.688 1.00 2.91 1803 HIS A N 1
ATOM 802 C CA . HIS A 1 100 ? 9.910 26.727 93.209 1.00 3.95 1803 HIS A CA 1
ATOM 803 C C . HIS A 1 100 ? 8.883 26.856 92.097 1.00 5.69 1803 HIS A C 1
ATOM 804 O O . HIS A 1 100 ? 9.252 27.100 90.943 1.00 6.66 1803 HIS A O 1
ATOM 811 N N . SER A 1 101 ? 7.607 26.659 92.438 1.00 6.18 1804 SER A N 1
ATOM 812 C CA . SER A 1 101 ? 6.551 26.573 91.431 1.00 7.38 1804 SER A CA 1
ATOM 813 C C . SER A 1 101 ? 6.857 25.500 90.387 1.00 10.38 1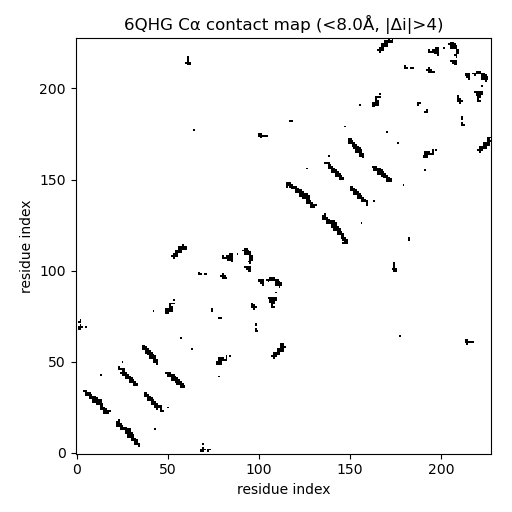804 SER A C 1
ATOM 814 O O . SER A 1 101 ? 6.494 25.632 89.211 1.00 10.95 1804 SER A O 1
ATOM 817 N N . PHE A 1 102 ? 7.548 24.442 90.825 1.00 7.47 1805 PHE A N 1
ATOM 818 C CA . PHE A 1 102 ? 7.890 23.288 89.991 1.00 9.26 1805 PHE A CA 1
ATOM 819 C C . PHE A 1 102 ? 8.786 23.645 88.814 1.00 9.87 1805 PHE A C 1
ATOM 820 O O . PHE A 1 102 ? 8.813 22.944 87.799 1.00 12.59 1805 PHE A O 1
ATOM 828 N N . ARG A 1 103 ? 9.545 24.721 88.956 1.00 8.65 1806 ARG A N 1
ATOM 829 C CA . ARG A 1 103 ? 10.577 25.078 88.001 1.00 7.53 1806 ARG A CA 1
ATOM 830 C C . ARG A 1 103 ? 11.908 25.181 88.727 1.00 5.36 1806 ARG A C 1
ATOM 831 O O . ARG A 1 103 ? 11.973 25.567 89.897 1.00 5.63 1806 ARG A O 1
ATOM 847 N N . GLN A 1 105 ? 15.842 26.447 89.252 1.00 3.45 1808 GLN A N 1
ATOM 848 C CA . GLN A 1 105 ? 16.846 27.483 89.058 1.00 3.45 1808 GLN A CA 1
ATOM 849 C C . GLN A 1 105 ? 18.142 27.090 89.755 1.00 3.76 1808 GLN A C 1
ATOM 850 O O . GLN A 1 105 ? 18.167 26.211 90.620 1.00 3.55 1808 GLN A O 1
ATOM 856 N N . GLY A 1 106 ? 19.230 27.741 89.357 1.00 4.14 1809 GLY A N 1
ATOM 857 C CA . GLY A 1 106 ? 20.535 27.421 89.886 1.00 5.48 1809 GLY A CA 1
ATOM 858 C C . GLY A 1 106 ? 20.761 28.008 91.265 1.00 5.10 1809 GLY A C 1
ATOM 859 O O . GLY A 1 106 ? 19.879 28.634 91.872 1.00 4.48 1809 GLY A O 1
ATOM 860 N N . PRO A 1 107 ? 21.983 27.814 91.777 1.00 5.15 1810 PRO A N 1
ATOM 861 C CA . PRO A 1 107 ? 22.277 28.172 93.177 1.00 7.11 1810 PRO A CA 1
ATOM 862 C C . PRO A 1 107 ? 22.232 29.666 93.481 1.00 7.53 1810 PRO A C 1
ATOM 863 O O . PRO A 1 107 ? 22.227 30.037 94.665 1.00 11.45 1810 PRO A O 1
ATOM 867 N N . SER A 1 108 ? 22.178 30.533 92.471 1.00 8.41 1811 SER A N 1
ATOM 868 C CA . SER A 1 108 ? 22.057 31.962 92.729 1.00 7.60 1811 SER A CA 1
ATOM 869 C C . SER A 1 108 ? 20.635 32.383 93.080 1.00 8.76 1811 SER A C 1
ATOM 870 O O . SER A 1 108 ? 20.414 33.561 93.398 1.00 10.72 1811 SER A O 1
ATOM 873 N N . LYS A 1 109 ? 19.673 31.459 93.040 1.00 6.70 1812 LYS A N 1
ATOM 874 C CA . LYS A 1 109 ? 18.274 31.742 93.367 1.00 6.51 1812 LYS A CA 1
ATOM 875 C C . LYS A 1 109 ? 17.805 30.812 94.480 1.00 3.35 1812 LYS A C 1
ATOM 876 O O . LYS A 1 109 ? 16.918 29.975 94.276 1.00 4.60 1812 LYS A O 1
ATOM 882 N N . PRO A 1 110 ? 18.385 30.933 95.677 1.00 3.71 1813 PRO A N 1
ATOM 883 C CA . PRO A 1 110 ? 18.080 29.982 96.768 1.00 4.94 1813 PRO A CA 1
ATOM 884 C C . PRO A 1 110 ? 16.744 30.289 97.442 1.00 5.58 1813 PRO A C 1
ATOM 885 O O . PRO A 1 110 ? 16.642 30.944 98.489 1.00 8.07 1813 PRO A O 1
ATOM 889 N N . PHE A 1 111 ? 15.677 29.820 96.809 1.00 3.79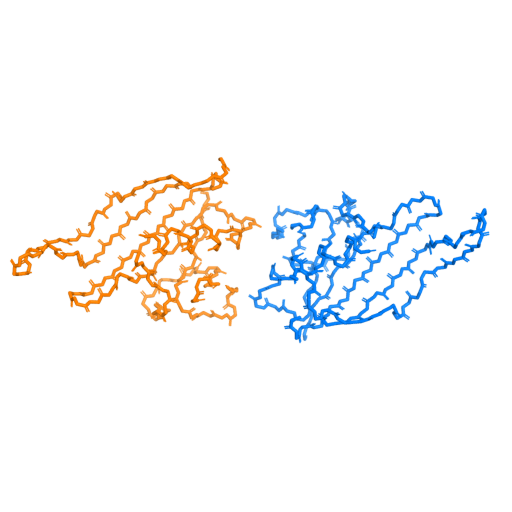 1814 PHE A N 1
ATOM 890 C CA . PHE A 1 111 ? 14.330 30.000 97.322 1.00 2.99 1814 PHE A CA 1
ATOM 891 C C . PHE A 1 111 ? 13.516 28.780 96.920 1.00 3.33 1814 PHE A C 1
ATOM 892 O O . PHE A 1 111 ? 13.509 28.395 95.744 1.00 4.78 1814 PHE A O 1
ATOM 900 N N . GLY A 1 112 ? 12.829 28.185 97.890 1.00 3.74 1815 GLY A N 1
ATOM 901 C CA . GLY A 1 112 ? 11.979 27.052 97.598 1.00 3.94 1815 GLY A CA 1
ATOM 902 C C . GLY A 1 112 ? 12.542 25.760 98.145 1.00 2.74 1815 GLY A C 1
ATOM 903 O O . GLY A 1 112 ? 13.006 25.698 99.286 1.00 4.06 1815 GLY A O 1
ATOM 904 N N . CYS A 1 113 ? 12.485 24.718 97.331 1.00 2.43 1816 CYS A N 1
ATOM 905 C CA . CYS A 1 113 ? 12.891 23.384 97.740 1.00 1.70 1816 CYS A CA 1
ATOM 906 C C . CYS A 1 113 ? 14.285 23.097 97.213 1.00 1.32 1816 CYS A C 1
ATOM 907 O O . CYS A 1 113 ? 14.530 23.264 96.017 1.00 1.59 1816 CYS A O 1
ATOM 910 N N . PRO A 1 114 ? 15.214 22.670 98.056 1.00 0.71 1817 PRO A N 1
ATOM 911 C CA . PRO A 1 114 ? 16.557 22.338 97.564 1.00 1.78 1817 PRO A CA 1
ATOM 912 C C . PRO A 1 114 ? 16.545 21.090 96.697 1.00 0.95 1817 PRO A C 1
ATOM 913 O O . PRO A 1 114 ? 15.782 20.142 96.926 1.00 1.03 1817 PRO A O 1
ATOM 917 N N . VAL A 1 115 ? 17.434 21.092 95.708 1.00 1.07 1818 VAL A N 1
ATOM 918 C CA . VAL A 1 115 ? 17.670 19.948 94.831 1.00 2.05 1818 VAL A CA 1
ATOM 919 C C . VAL A 1 115 ? 19.105 19.508 95.075 1.00 0.71 1818 VAL A C 1
ATOM 920 O O . VAL A 1 115 ? 20.047 20.254 94.780 1.00 1.29 1818 VAL A O 1
ATOM 924 N N . TYR A 1 116 ? 19.270 18.315 95.625 1.00 1.60 1819 TYR A N 1
ATOM 925 C CA . TYR A 1 116 ? 20.582 17.733 95.871 1.00 1.05 1819 TYR A CA 1
ATOM 926 C C . TYR A 1 116 ? 20.877 16.680 94.820 1.00 1.43 1819 TYR A C 1
ATOM 927 O O . TYR A 1 116 ? 19.984 15.972 94.348 1.00 1.89 1819 TYR A O 1
ATOM 936 N N . ILE A 1 117 ? 22.153 16.562 94.471 1.00 1.65 1820 ILE A N 1
ATOM 937 C CA . ILE A 1 117 ? 22.604 15.595 93.481 1.00 2.35 1820 ILE A CA 1
ATOM 938 C C . ILE A 1 117 ? 23.545 14.640 94.202 1.00 4.01 1820 ILE A C 1
ATOM 939 O O . ILE A 1 117 ? 24.515 15.082 94.826 1.00 5.30 1820 ILE A O 1
ATOM 944 N N . ILE A 1 118 ? 23.252 13.344 94.143 1.00 5.14 1821 ILE A N 1
ATOM 945 C CA . ILE A 1 118 ? 24.079 12.346 94.815 1.00 9.36 1821 ILE A CA 1
ATOM 946 C C . ILE A 1 118 ? 24.333 11.170 93.884 1.00 15.48 1821 ILE A C 1
ATOM 947 O O . ILE A 1 118 ? 23.391 10.597 93.326 1.00 15.20 1821 ILE A O 1
ATOM 952 N N . LYS A 1 119 ? 25.602 10.798 93.750 1.00 22.11 1822 LYS A N 1
ATOM 953 C CA . LYS A 1 119 ? 26.020 9.597 93.038 1.00 43.20 1822 LYS A CA 1
ATOM 954 C C . LYS A 1 119 ? 27.302 9.064 93.667 1.00 75.64 1822 LYS A C 1
ATOM 955 O O . LYS A 1 119 ? 27.832 9.662 94.605 1.00 33.86 1822 LYS A O 1
ATOM 962 N N . GLY B 1 3 ? 10.051 39.214 77.725 0.66 10.12 1706 GLY B N 1
ATOM 963 C CA . GLY B 1 3 ? 8.815 38.658 77.197 0.66 18.22 1706 GLY B CA 1
ATOM 964 C C . GLY B 1 3 ? 8.619 37.155 77.320 0.66 20.26 1706 GLY B C 1
ATOM 965 O O . GLY B 1 3 ? 9.146 36.523 78.236 0.66 25.04 1706 GLY B O 1
ATOM 966 N N . ALA B 1 4 ? 7.841 36.580 76.397 0.51 21.43 1707 ALA B N 1
ATOM 967 C CA . ALA B 1 4 ? 7.480 35.167 76.457 0.51 22.74 1707 ALA B CA 1
ATOM 968 C C . ALA B 1 4 ? 7.647 34.430 75.135 0.51 23.57 1707 ALA B C 1
ATOM 969 O O . ALA B 1 4 ? 7.311 33.242 75.063 0.51 27.54 1707 ALA B O 1
ATOM 971 N N . GLY B 1 5 ? 8.138 35.096 74.094 1.00 20.54 1708 GLY B N 1
ATOM 972 C CA . GLY B 1 5 ? 8.466 34.464 72.832 1.00 11.64 1708 GLY B CA 1
ATOM 973 C C . GLY B 1 5 ? 9.874 34.804 72.380 1.00 7.14 1708 GLY B C 1
ATOM 974 O O . GLY B 1 5 ? 10.727 35.166 73.197 1.00 7.51 1708 GLY B O 1
ATOM 975 N N . THR B 1 6 ? 10.123 34.708 71.078 1.00 4.50 1709 THR B N 1
ATOM 976 C CA . THR B 1 6 ? 11.449 34.885 70.502 1.00 4.13 1709 THR B CA 1
ATOM 977 C C . THR B 1 6 ? 11.400 36.013 69.486 1.00 5.08 1709 THR B C 1
ATOM 978 O O . THR B 1 6 ? 10.511 36.037 68.627 1.00 5.75 1709 THR B O 1
ATOM 982 N N . VAL B 1 7 ? 12.361 36.932 69.572 1.00 4.53 1710 VAL B N 1
ATOM 983 C CA . VAL B 1 7 ? 12.477 38.019 68.598 1.00 4.28 1710 VAL B CA 1
ATOM 984 C C . VAL B 1 7 ? 13.949 38.381 68.418 1.00 3.57 1710 VAL B C 1
ATOM 985 O O . VAL B 1 7 ? 14.685 38.550 69.395 1.00 5.17 1710 VAL B O 1
ATOM 989 N N . GLY B 1 8 ? 14.380 38.495 67.167 1.00 4.04 1711 GLY B N 1
ATOM 990 C CA . GLY B 1 8 ? 15.752 38.874 66.887 1.00 3.80 1711 GLY B CA 1
ATOM 991 C C . GLY B 1 8 ? 16.036 38.776 65.404 1.00 4.54 1711 GLY B C 1
ATOM 992 O O . GLY B 1 8 ? 15.121 38.734 64.586 1.00 7.49 1711 GLY B O 1
ATOM 993 N N . GLY B 1 9 ? 17.318 38.731 65.076 1.00 4.51 1712 GLY B N 1
ATOM 994 C CA . GLY B 1 9 ? 17.700 38.646 63.679 1.00 4.80 1712 GLY B CA 1
ATOM 995 C C . GLY B 1 9 ? 19.193 38.449 63.568 1.00 4.53 1712 GLY B C 1
ATOM 996 O O . GLY B 1 9 ? 19.925 38.473 64.563 1.00 5.41 1712 GLY B O 1
ATOM 997 N N . PHE B 1 10 ? 19.645 38.274 62.332 1.00 4.24 1713 PHE B N 1
ATOM 998 C CA . PHE B 1 10 ? 21.074 38.108 62.080 1.00 3.53 1713 PHE B CA 1
ATOM 999 C C . PHE B 1 10 ? 21.768 39.462 62.139 1.00 5.32 1713 PHE B C 1
ATOM 1000 O O . PHE B 1 10 ? 21.516 40.333 61.300 1.00 9.50 1713 PHE B O 1
ATOM 1008 N N . ILE B 1 11 ? 22.641 39.642 63.135 1.00 4.05 1714 ILE B N 1
ATOM 1009 C CA . ILE B 1 11 ? 23.439 40.860 63.221 1.00 3.58 1714 ILE B CA 1
ATOM 1010 C C . ILE B 1 11 ? 24.633 40.760 62.294 1.00 3.56 1714 ILE B C 1
ATOM 1011 O O . ILE B 1 11 ? 25.040 41.748 61.681 1.00 6.38 1714 ILE B O 1
ATOM 1016 N N . LYS B 1 12 ? 25.222 39.573 62.200 1.00 4.78 1715 LYS B N 1
ATOM 1017 C CA . LYS B 1 12 ? 26.170 39.243 61.146 1.00 4.56 1715 LYS B CA 1
ATOM 1018 C C . LYS B 1 12 ? 25.537 38.165 60.273 1.00 3.75 1715 LYS B C 1
ATOM 1019 O O . LYS B 1 12 ? 25.337 37.029 60.722 1.00 5.01 1715 LYS B O 1
ATOM 1025 N N . ARG B 1 13 ? 25.212 38.519 59.036 1.00 4.13 1716 ARG B N 1
ATOM 1026 C CA . ARG B 1 13 ? 24.686 37.527 58.109 1.00 5.46 1716 ARG B CA 1
ATOM 1027 C C . ARG B 1 13 ? 25.797 36.589 57.674 1.00 6.36 1716 ARG B C 1
ATOM 1028 O O . ARG B 1 13 ? 26.962 36.976 57.573 1.00 6.64 1716 ARG B O 1
ATOM 1036 N N . GLN B 1 14 ? 25.416 35.357 57.365 1.00 5.53 1717 GLN B N 1
ATOM 1037 C CA . 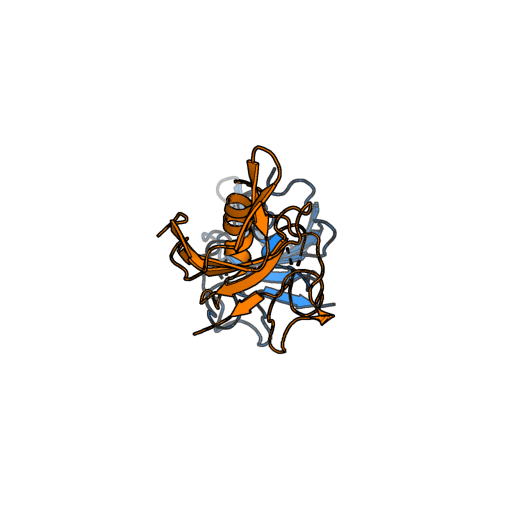GLN B 1 14 ? 26.366 34.477 56.718 1.00 6.67 1717 GLN B CA 1
ATOM 1038 C C . GLN B 1 14 ? 26.757 35.045 55.361 1.00 7.03 1717 GLN B C 1
ATOM 1039 O O . GLN B 1 14 ? 26.038 35.845 54.757 1.00 10.38 1717 GLN B O 1
ATOM 1045 N N . GLN B 1 15 ? 27.929 34.631 54.895 1.00 6.98 1718 GLN B N 1
ATOM 1046 C CA . GLN B 1 15 ? 28.310 34.918 53.523 1.00 8.69 1718 GLN B CA 1
ATOM 1047 C C . GLN B 1 15 ? 27.339 34.221 52.579 1.00 7.73 1718 GLN B C 1
ATOM 1048 O O . GLN B 1 15 ? 26.688 33.234 52.930 1.00 8.33 1718 GLN B O 1
ATOM 1054 N N . SER B 1 16 ? 27.235 34.743 51.365 1.00 11.31 1719 SER B N 1
ATOM 1055 C CA . SER B 1 16 ? 26.367 34.110 50.387 1.00 9.95 1719 SER B CA 1
ATOM 1056 C C . SER B 1 16 ? 26.958 34.235 48.995 1.00 9.81 1719 SER B C 1
ATOM 1057 O O . SER B 1 16 ? 27.725 35.153 48.702 1.00 13.44 1719 SER B O 1
ATOM 1060 N N . LYS B 1 17 ? 26.595 33.284 48.144 1.00 12.09 1720 LYS B N 1
ATOM 1061 C CA . LYS B 1 17 ? 26.973 33.329 46.742 1.00 14.67 1720 LYS B CA 1
ATOM 1062 C C . LYS B 1 17 ? 25.953 32.528 45.957 1.00 14.01 1720 LYS B C 1
ATOM 1063 O O . LYS B 1 17 ? 25.266 31.658 46.500 1.00 15.18 1720 LYS B O 1
ATOM 1069 N N . VAL B 1 18 ? 25.855 32.836 44.671 1.00 16.58 1721 VAL B N 1
ATOM 1070 C CA . VAL B 1 18 ? 24.971 32.091 43.784 1.00 18.24 1721 VAL B CA 1
ATOM 1071 C C . VAL B 1 18 ? 25.697 30.832 43.337 1.00 17.92 1721 VAL B C 1
ATOM 1072 O O . VAL B 1 18 ? 26.795 30.901 42.777 1.00 18.98 1721 VAL B O 1
ATOM 1076 N N . VAL B 1 19 ? 25.106 29.678 43.616 1.00 17.20 1722 VAL B N 1
ATOM 1077 C CA . VAL B 1 19 ? 25.563 28.406 43.075 1.00 18.12 1722 VAL B CA 1
ATOM 1078 C C . VAL B 1 19 ? 24.467 27.936 42.134 1.00 22.64 1722 VAL B C 1
ATOM 1079 O O . VAL B 1 19 ? 23.392 27.516 42.582 1.00 24.44 1722 VAL B O 1
ATOM 1083 N N . GLN B 1 20 ? 24.727 28.049 40.831 1.00 25.38 1723 GLN B N 1
ATOM 1084 C CA . GLN B 1 20 ? 23.749 27.758 39.787 1.00 28.37 1723 GLN B CA 1
ATOM 1085 C C . GLN B 1 20 ? 22.589 28.740 39.816 1.00 31.88 1723 GLN B C 1
ATOM 1086 O O . GLN B 1 20 ? 22.766 29.933 39.550 1.00 36.43 1723 GLN B O 1
ATOM 1092 N N . ASN B 1 21 ? 21.399 28.246 40.140 1.00 31.24 1724 ASN B N 1
ATOM 1093 C CA . ASN B 1 21 ? 20.190 29.050 40.132 1.00 32.10 1724 ASN B CA 1
ATOM 1094 C C . ASN B 1 21 ? 19.750 29.444 41.525 1.00 29.91 1724 ASN B C 1
ATOM 1095 O O . ASN B 1 21 ? 18.629 29.935 41.694 0.52 29.62 1724 ASN B O 1
ATOM 1100 N N . LYS B 1 22 ? 20.599 29.243 42.532 1.00 28.50 1725 LYS B N 1
ATOM 1101 C CA . LYS B 1 22 ? 20.195 29.515 43.898 1.00 26.65 1725 LYS B CA 1
ATOM 1102 C C . LYS B 1 22 ? 21.335 30.134 44.686 1.00 22.28 1725 LYS B C 1
ATOM 1103 O O . LYS B 1 22 ? 22.506 29.804 44.480 1.00 20.73 1725 LYS B O 1
ATOM 1109 N N . VAL B 1 23 ? 20.971 31.047 45.568 1.00 21.61 1726 VAL B N 1
ATOM 1110 C CA . VAL B 1 23 ? 21.904 31.639 46.515 1.00 20.01 1726 VAL B CA 1
ATOM 1111 C C . VAL B 1 23 ? 22.082 30.685 47.687 1.00 19.37 1726 VAL B C 1
ATOM 1112 O O . VAL B 1 23 ? 21.112 30.102 48.186 1.00 19.86 1726 VAL B O 1
ATOM 1116 N N . VAL B 1 24 ? 23.327 30.516 48.128 1.00 14.92 1727 VAL B N 1
ATOM 1117 C CA . VAL B 1 24 ? 23.676 29.630 49.232 1.00 16.36 1727 VAL B CA 1
ATOM 1118 C C . VAL B 1 24 ? 24.341 30.455 50.321 1.00 14.80 1727 VAL B C 1
ATOM 1119 O O . VAL B 1 24 ? 25.179 31.313 50.028 1.00 13.59 1727 VAL B O 1
ATOM 1123 N N . TYR B 1 25 ? 23.985 30.182 51.574 1.00 14.59 1728 TYR B N 1
ATOM 1124 C CA . TYR B 1 25 ? 24.633 30.792 52.726 1.00 14.03 1728 TYR B CA 1
ATOM 1125 C C . TYR B 1 25 ? 25.717 29.863 53.260 1.00 12.32 1728 TYR B C 1
ATOM 1126 O O . TYR B 1 25 ? 25.550 28.639 53.277 1.00 13.36 1728 TYR B O 1
ATOM 1135 N N . TYR B 1 26 ? 26.827 30.448 53.702 1.00 8.95 1729 TYR B N 1
ATOM 1136 C CA . TYR B 1 26 ? 27.934 29.668 54.238 1.00 8.58 1729 TYR B CA 1
ATOM 1137 C C . TYR B 1 26 ? 28.768 30.573 55.138 1.00 7.38 1729 TYR B C 1
ATOM 1138 O O . TYR B 1 26 ? 28.503 31.772 55.270 1.00 8.72 1729 TYR B O 1
ATOM 1147 N N . GLY B 1 27 ? 29.788 29.991 55.755 1.00 7.33 1730 GLY B N 1
ATOM 1148 C CA . GLY B 1 27 ? 30.543 30.784 56.696 1.00 6.52 1730 GLY B CA 1
ATOM 1149 C C . GLY B 1 27 ? 29.756 30.982 57.985 1.00 7.11 1730 GLY B C 1
ATOM 1150 O O . GLY B 1 27 ? 28.846 30.220 58.322 1.00 8.10 1730 GLY B O 1
ATOM 1151 N N . VAL B 1 28 ? 30.117 32.039 58.702 1.00 6.09 1731 VAL B N 1
ATOM 1152 C CA . VAL B 1 28 ? 29.625 32.283 60.057 1.00 6.26 1731 VAL B CA 1
ATOM 1153 C C . VAL B 1 28 ? 28.460 33.262 60.030 1.00 5.02 1731 VAL B C 1
ATOM 1154 O O . VAL B 1 28 ? 28.527 34.305 59.366 1.00 7.16 1731 VAL B O 1
ATOM 1158 N N . GLY B 1 29 ? 27.404 32.930 60.762 1.00 4.33 1732 GLY B N 1
ATOM 1159 C CA . GLY B 1 29 ? 26.314 33.861 60.999 1.00 5.51 1732 GLY B CA 1
ATOM 1160 C C . GLY B 1 29 ? 26.079 34.004 62.485 1.00 3.53 1732 GLY B C 1
ATOM 1161 O O . GLY B 1 29 ? 26.265 33.056 63.242 1.00 5.87 1732 GLY B O 1
ATOM 1162 N N . ILE B 1 30 ? 25.716 35.213 62.902 1.00 3.55 1733 ILE B N 1
ATOM 1163 C CA . ILE B 1 30 ? 25.460 35.486 64.312 1.00 3.53 1733 ILE B CA 1
ATOM 1164 C C . ILE B 1 30 ? 24.073 36.082 64.446 1.00 2.95 1733 ILE B C 1
ATOM 1165 O O . ILE B 1 30 ? 23.810 37.182 63.940 1.00 4.83 1733 ILE B O 1
ATOM 1170 N N . TRP B 1 31 ? 23.195 35.367 65.135 1.00 3.56 1734 TRP B N 1
ATOM 1171 C CA . TRP B 1 31 ? 21.841 35.819 65.408 1.00 3.36 1734 TRP B CA 1
ATOM 1172 C C . TRP B 1 31 ? 21.795 36.344 66.837 1.00 3.64 1734 TRP B C 1
ATOM 1173 O O . TRP B 1 31 ? 22.363 35.741 67.747 1.00 4.73 1734 TRP B O 1
ATOM 1184 N N . ARG B 1 32 ? 21.155 37.488 67.032 1.00 2.81 1735 ARG B N 1
ATOM 1185 C CA . ARG B 1 32 ? 21.020 38.061 68.363 1.00 2.76 1735 ARG B CA 1
ATOM 1186 C C . ARG B 1 32 ? 19.583 38.505 68.580 1.00 3.69 1735 ARG B C 1
ATOM 1187 O O . ARG B 1 32 ? 18.925 39.007 67.663 1.00 4.42 1735 ARG B O 1
ATOM 1195 N N . GLY B 1 33 ? 19.104 38.314 69.799 1.00 2.97 1736 GLY B N 1
ATOM 1196 C CA . GLY B 1 33 ? 17.744 38.716 70.115 1.00 3.61 1736 GLY B CA 1
ATOM 1197 C C . GLY B 1 33 ? 17.378 38.287 71.508 1.00 3.16 1736 GLY B C 1
ATOM 1198 O O . GLY B 1 33 ? 18.237 38.173 72.388 1.00 4.92 1736 GLY B O 1
ATOM 1199 N N . PHE B 1 34 ? 16.089 38.035 71.696 1.00 3.62 1737 PHE B N 1
ATOM 1200 C CA . PHE B 1 34 ? 15.563 37.730 73.013 1.00 4.66 1737 PHE B CA 1
ATOM 1201 C C . PHE B 1 34 ? 14.708 36.485 72.933 1.00 3.20 1737 PHE B C 1
ATOM 1202 O O . PHE B 1 34 ? 13.949 36.301 71.980 1.00 3.89 1737 PHE B O 1
ATOM 1218 N N . ASP B 1 36 ? 12.140 34.541 75.595 1.00 8.06 1739 ASP B N 1
ATOM 1219 C CA . ASP B 1 36 ? 11.452 34.610 76.880 1.00 10.38 1739 ASP B CA 1
ATOM 1220 C C . ASP B 1 36 ? 12.092 35.668 77.782 1.00 11.25 1739 ASP B C 1
ATOM 1221 O O . ASP B 1 36 ? 12.276 35.479 78.986 1.00 16.19 1739 ASP B O 1
ATOM 1226 N N . GLY B 1 37 ? 12.472 36.792 77.160 1.00 10.33 1740 GLY B N 1
ATOM 1227 C CA . GLY B 1 37 ? 13.018 37.941 77.847 1.00 10.59 1740 GLY B CA 1
ATOM 1228 C C . GLY B 1 37 ? 14.524 37.962 78.005 1.00 10.00 1740 GLY B C 1
ATOM 1229 O O . GLY B 1 37 ? 15.086 39.026 78.286 1.00 13.05 1740 GLY B O 1
ATOM 1230 N N . TYR B 1 38 ? 15.198 36.828 77.843 1.00 7.78 1741 TYR B N 1
ATOM 1231 C CA . TYR B 1 38 ? 16.640 36.779 78.032 1.00 6.15 1741 TYR B CA 1
ATOM 1232 C C . TYR B 1 38 ? 17.371 37.085 76.730 1.00 5.08 1741 TYR B C 1
ATOM 1233 O O . TYR B 1 38 ? 16.907 36.743 75.642 1.00 5.65 1741 TYR B O 1
ATOM 1242 N N . GLN B 1 39 ? 18.523 37.743 76.860 1.00 4.17 1742 GLN B N 1
ATOM 1243 C CA . GLN B 1 39 ? 19.394 37.981 75.716 1.00 4.95 1742 GLN B CA 1
ATOM 1244 C C . GLN B 1 39 ? 20.003 36.665 75.256 1.00 4.77 1742 GLN B C 1
ATOM 1245 O O . GLN B 1 39 ? 20.513 35.887 76.069 1.00 5.31 1742 GLN B O 1
ATOM 1251 N N . VAL B 1 40 ? 19.943 36.403 73.957 1.00 3.33 1743 VAL B N 1
ATOM 1252 C CA . VAL B 1 40 ? 20.551 35.208 73.388 1.00 3.00 1743 VAL B CA 1
ATOM 1253 C C . VAL B 1 40 ? 21.333 35.595 72.138 1.00 2.56 1743 VAL B C 1
ATOM 1254 O O . VAL B 1 40 ? 20.880 36.419 71.332 1.00 5.06 1743 VAL B O 1
ATOM 1258 N N . HIS B 1 41 ? 22.517 35.004 72.005 1.00 2.43 1744 HIS B N 1
ATOM 1259 C CA . HIS B 1 41 ? 23.448 35.161 70.897 1.00 3.36 1744 HIS B CA 1
ATOM 1260 C C . HIS B 1 41 ? 23.698 33.748 70.383 1.00 2.81 1744 HIS B C 1
ATOM 1261 O O . HIS B 1 41 ? 24.140 32.881 71.146 1.00 3.78 1744 HIS B O 1
ATOM 1268 N N . LEU B 1 42 ? 23.376 33.500 69.113 1.00 2.49 1745 LEU B N 1
ATOM 1269 C CA . LEU B 1 42 ? 23.482 32.177 68.507 1.00 1.67 1745 LEU B CA 1
ATOM 1270 C C . LEU B 1 42 ? 24.377 32.290 67.285 1.00 2.87 1745 LEU B C 1
ATOM 1271 O O . LEU B 1 42 ? 24.098 33.091 66.387 1.00 6.41 1745 LEU B O 1
ATOM 1276 N N . GLU B 1 43 ? 25.440 31.494 67.245 1.00 2.42 1746 GLU B N 1
ATOM 1277 C CA . GLU B 1 43 ? 26.357 31.468 66.112 1.00 2.08 1746 GLU B CA 1
ATOM 1278 C C . GLU B 1 43 ? 26.148 30.184 65.331 1.00 2.73 1746 GLU B C 1
ATOM 1279 O O . GLU B 1 43 ? 26.060 29.100 65.920 1.00 3.95 1746 GLU B O 1
ATOM 1285 N N . ILE B 1 44 ? 26.061 30.312 64.009 1.00 2.49 1747 ILE B N 1
ATOM 1286 C CA . ILE B 1 44 ? 25.921 29.163 63.128 1.00 2.67 1747 ILE B CA 1
ATOM 1287 C C . ILE B 1 44 ? 27.057 29.203 62.114 1.00 3.17 1747 ILE B C 1
ATOM 1288 O O . ILE B 1 44 ? 27.632 30.257 61.827 1.00 4.71 1747 ILE B O 1
ATOM 1293 N N . GLU B 1 45 ? 27.378 28.032 61.563 1.00 3.78 1748 GLU B N 1
ATOM 1294 C CA . GLU B 1 45 ? 28.382 27.960 60.510 1.00 4.97 1748 GLU B CA 1
ATOM 1295 C C . GLU B 1 45 ? 28.139 26.739 59.637 1.00 4.44 1748 GLU B C 1
ATOM 1296 O O . GLU B 1 45 ? 27.627 25.714 60.096 1.00 5.09 1748 GLU B O 1
ATOM 1302 N N . ASN B 1 46 ? 28.528 26.856 58.369 1.00 5.01 1749 ASN B N 1
ATOM 1303 C CA . ASN B 1 46 ? 28.560 25.689 57.497 1.00 4.66 1749 ASN B CA 1
ATOM 1304 C C . ASN B 1 46 ? 29.417 25.995 56.285 1.00 5.17 1749 ASN B C 1
ATOM 1305 O O . ASN B 1 46 ? 29.551 27.152 55.874 1.00 5.86 1749 ASN B O 1
ATOM 1310 N N . ASP B 1 47 ? 29.992 24.936 55.724 1.00 7.16 1750 ASP B N 1
ATOM 1311 C CA . ASP B 1 47 ? 30.587 24.989 54.402 1.00 8.68 1750 ASP B CA 1
ATOM 1312 C C . ASP B 1 47 ? 29.474 24.857 53.367 1.00 6.24 1750 ASP B C 1
ATOM 1313 O O . ASP B 1 47 ? 28.336 24.498 53.687 1.00 5.36 1750 ASP B O 1
ATOM 1318 N N . ILE B 1 48 ? 29.800 25.151 52.107 1.00 6.50 1751 ILE B N 1
ATOM 1319 C CA . ILE B 1 48 ? 28.797 25.021 51.058 1.00 6.80 1751 ILE B CA 1
ATOM 1320 C C . ILE B 1 48 ? 28.411 23.556 50.917 1.00 6.40 1751 ILE B C 1
ATOM 1321 O O . ILE B 1 48 ? 29.274 22.672 50.879 1.00 8.47 1751 ILE B O 1
ATOM 1326 N N . GLY B 1 49 ? 27.108 23.289 50.858 1.00 6.18 1752 GLY B N 1
ATOM 1327 C CA . GLY B 1 49 ? 26.621 21.929 50.763 1.00 7.19 1752 GLY B CA 1
ATOM 1328 C C . GLY B 1 49 ? 26.354 21.246 52.087 1.00 8.26 1752 GLY B C 1
ATOM 1329 O O . GLY B 1 49 ? 26.011 20.056 52.090 1.00 8.11 1752 GLY B O 1
ATOM 1330 N N . GLN B 1 50 ? 26.509 21.965 53.231 1.00 10.02 1753 GLN B N 1
ATOM 1331 C CA . GLN B 1 50 ? 26.190 21.546 54.592 1.00 11.60 1753 GLN B CA 1
ATOM 1332 C C . GLN B 1 50 ? 25.039 22.392 55.127 1.00 8.76 1753 GLN B C 1
ATOM 1333 O O . GLN B 1 50 ? 24.968 23.585 54.826 1.00 7.61 1753 GLN B O 1
ATOM 1339 N N . PRO B 1 51 ? 24.135 21.829 55.929 1.00 9.96 1754 PRO B N 1
ATOM 1340 C CA . PRO B 1 51 ? 23.177 22.672 56.640 1.00 7.29 1754 PRO B CA 1
ATOM 1341 C C . PRO B 1 51 ? 23.892 23.490 57.700 1.00 6.35 1754 PRO B C 1
ATOM 1342 O O . PRO B 1 51 ? 24.949 23.079 58.209 1.00 7.16 1754 PRO B O 1
ATOM 1346 N N . PRO B 1 52 ? 23.362 24.654 58.063 1.00 5.93 1755 PRO B N 1
ATOM 1347 C CA . PRO B 1 52 ? 24.001 25.429 59.135 1.00 5.62 1755 PRO B CA 1
ATOM 1348 C C . PRO B 1 52 ? 23.981 24.649 60.438 1.00 4.16 1755 PRO B C 1
ATOM 1349 O O . PRO B 1 52 ? 22.983 24.013 60.783 1.00 6.35 1755 PRO B O 1
ATOM 1353 N N . ARG B 1 53 ? 25.100 24.698 61.157 1.00 3.91 1756 ARG B N 1
ATOM 1354 C CA . ARG B 1 53 ? 25.257 24.006 62.430 1.00 4.40 1756 ARG B CA 1
ATOM 1355 C C . ARG B 1 53 ? 25.423 25.020 63.552 1.00 3.35 1756 ARG B C 1
ATOM 1356 O O . ARG B 1 53 ? 26.089 26.049 63.384 1.00 5.01 1756 ARG B O 1
ATOM 1364 N N . LEU B 1 54 ? 24.825 24.715 64.703 1.00 2.77 1757 LEU B N 1
ATOM 1365 C CA . LEU B 1 54 ? 24.890 25.591 65.867 1.00 3.04 1757 LEU B CA 1
ATOM 1366 C C . LEU B 1 54 ? 26.239 25.429 66.559 1.00 2.78 1757 LEU B C 1
ATOM 1367 O O . LEU B 1 54 ? 26.570 24.342 67.056 1.00 3.18 1757 LEU B O 1
ATOM 1372 N N . ARG B 1 55 ? 27.020 26.508 66.611 1.00 2.55 1758 ARG B N 1
ATOM 1373 C CA . ARG B 1 55 ? 28.371 26.418 67.154 1.00 4.08 1758 ARG B CA 1
ATOM 1374 C C . ARG B 1 55 ? 28.594 27.209 68.429 1.00 3.07 1758 ARG B C 1
ATOM 1375 O O . ARG B 1 55 ? 29.593 26.968 69.113 1.00 3.96 1758 ARG B O 1
ATOM 1383 N N . ASN B 1 56 ? 27.694 28.118 68.789 1.00 3.42 1759 ASN B N 1
ATOM 1384 C CA . ASN B 1 56 ? 27.849 28.860 70.034 1.00 3.10 1759 ASN B CA 1
ATOM 1385 C C . ASN B 1 56 ? 26.479 29.336 70.487 1.00 1.96 1759 ASN B C 1
ATOM 1386 O O . ASN B 1 56 ? 25.708 29.860 69.676 1.00 2.42 1759 ASN B O 1
ATOM 1391 N N . VAL B 1 57 ? 26.188 29.157 71.775 1.00 1.65 1760 VAL B N 1
ATOM 1392 C CA . VAL B 1 57 ? 25.075 29.816 72.450 1.00 1.81 1760 VAL B CA 1
ATOM 1393 C C . VAL B 1 57 ? 25.669 30.666 73.557 1.00 1.37 1760 VAL B C 1
ATOM 1394 O O . VAL B 1 57 ? 26.451 30.161 74.371 1.00 3.08 1760 VAL B O 1
ATOM 1398 N N . THR B 1 58 ? 25.305 31.948 73.590 1.00 1.83 1761 THR B N 1
ATOM 1399 C CA . THR B 1 58 ? 25.704 32.829 74.679 1.00 2.09 1761 THR B CA 1
ATOM 1400 C C . THR B 1 58 ? 24.468 33.556 75.184 1.00 2.86 1761 THR B C 1
ATOM 1401 O O . THR B 1 58 ? 23.694 34.090 74.385 1.00 4.99 1761 THR B O 1
ATOM 1405 N N . THR B 1 59 ? 24.280 33.573 76.503 1.00 3.34 1762 THR B N 1
ATOM 1406 C CA . THR B 1 59 ? 23.045 34.122 77.051 1.00 2.84 1762 THR B CA 1
ATOM 1407 C C . THR B 1 59 ? 23.312 34.777 78.397 1.00 3.70 1762 THR B C 1
ATOM 1408 O O . THR B 1 59 ? 24.262 34.420 79.101 1.00 4.20 1762 THR B O 1
ATOM 1412 N N . ASN B 1 60 ? 22.466 35.750 78.742 1.00 3.25 1763 ASN B N 1
ATOM 1413 C CA . ASN B 1 60 ? 22.458 36.318 80.083 1.00 4.40 1763 ASN B CA 1
ATOM 1414 C C . ASN B 1 60 ? 21.489 35.603 81.013 1.00 4.53 1763 ASN B C 1
ATOM 1415 O O . ASN B 1 60 ? 21.232 36.096 82.119 1.00 6.97 1763 ASN B O 1
ATOM 1420 N N . CYS B 1 61 ? 20.940 34.461 80.589 1.00 3.52 1764 CYS B N 1
ATOM 1421 C CA . CYS B 1 61 ? 20.084 33.645 81.450 1.00 4.92 1764 CYS B CA 1
ATOM 1422 C C . CYS B 1 61 ? 20.971 32.805 82.363 1.00 5.30 1764 CYS B C 1
ATOM 1423 O O . CYS B 1 61 ? 21.284 31.642 82.088 1.00 7.14 1764 CYS B O 1
ATOM 1426 N N . GLN B 1 62 ? 21.365 33.402 83.483 1.00 6.50 1765 GLN B N 1
ATOM 1427 C CA . GLN B 1 62 ? 22.323 32.765 84.376 1.00 7.78 1765 GLN B CA 1
ATOM 1428 C C . GLN B 1 62 ? 21.664 31.692 85.233 1.00 9.54 1765 GLN B C 1
ATOM 1429 O O . GLN B 1 62 ? 22.276 30.652 85.516 1.00 10.70 1765 GLN B O 1
ATOM 1435 N N . SER B 1 63 ? 20.419 31.917 85.646 1.00 7.07 1766 SER B N 1
ATOM 1436 C CA . SER B 1 63 ? 19.827 31.079 86.681 1.00 9.70 1766 SER B CA 1
ATOM 1437 C C . SER B 1 63 ? 18.996 29.921 86.145 1.00 6.73 1766 SER B C 1
ATOM 1438 O O . SER B 1 63 ? 18.664 29.017 86.918 1.00 7.34 1766 SER B O 1
ATOM 1441 N N . SER B 1 64 ? 18.663 29.908 84.856 1.00 3.97 1767 SER B N 1
ATOM 1442 C CA . SER B 1 64 ? 17.890 28.787 84.319 1.00 4.70 1767 SER B CA 1
ATOM 1443 C C . SER B 1 64 ? 18.090 28.615 82.814 1.00 3.11 1767 SER B C 1
ATOM 1444 O O . SER B 1 64 ? 17.108 28.541 82.065 1.00 2.78 1767 SER B O 1
ATOM 1447 N N . PRO B 1 65 ? 19.333 28.529 82.332 1.00 2.75 1768 PRO B N 1
ATOM 1448 C CA . PRO B 1 65 ? 19.552 28.514 80.873 1.00 1.95 1768 PRO B CA 1
ATOM 1449 C C . PRO B 1 65 ? 18.921 27.324 80.180 1.00 2.05 1768 PRO B C 1
ATOM 1450 O O . PRO B 1 65 ? 18.663 27.390 78.970 1.00 2.38 1768 PRO B O 1
ATOM 1454 N N . TRP B 1 66 ? 18.658 26.236 80.912 1.00 1.91 1769 TRP B N 1
ATOM 1455 C CA . TRP B 1 66 ? 17.980 25.083 80.330 1.00 1.91 1769 TRP B CA 1
ATOM 1456 C C . TRP B 1 66 ? 16.586 25.427 79.822 1.00 2.81 1769 TRP B C 1
ATOM 1457 O O . TRP B 1 66 ? 16.064 24.723 78.952 1.00 5.47 1769 TRP B O 1
ATOM 1468 N N . ASP B 1 67 ? 15.978 26.493 80.338 1.00 4.64 1770 ASP B N 1
ATOM 1469 C CA . ASP B 1 67 ? 14.683 26.940 79.841 1.00 6.15 1770 ASP B CA 1
ATOM 1470 C C . ASP B 1 67 ? 14.756 27.456 78.410 1.00 4.22 1770 ASP B C 1
ATOM 1471 O O . ASP B 1 67 ? 13.707 27.664 77.792 1.00 6.96 1770 ASP B O 1
ATOM 1476 N N . LEU B 1 68 ? 15.958 27.684 77.875 1.00 2.78 1771 LEU B N 1
ATOM 1477 C CA . LEU B 1 68 ? 16.109 28.143 76.500 1.00 2.30 1771 LEU B CA 1
ATOM 1478 C C . LEU B 1 68 ? 16.204 27.004 75.497 1.00 1.54 1771 LEU B C 1
ATOM 1479 O O . LEU B 1 68 ? 16.192 27.263 74.294 1.00 2.65 1771 LEU B O 1
ATOM 1484 N N . SER B 1 69 ? 16.289 25.751 75.952 1.00 2.73 1772 SER B N 1
ATOM 1485 C CA . SER B 1 69 ? 16.470 24.649 75.012 1.00 3.48 1772 SER B CA 1
ATOM 1486 C C . SER B 1 69 ? 15.318 24.559 74.028 1.00 2.74 1772 SER B C 1
ATOM 1487 O O . SER B 1 69 ? 15.543 24.400 72.824 1.00 4.51 1772 SER B O 1
ATOM 1490 N N . ILE B 1 70 ? 14.084 24.674 74.515 1.00 3.04 1773 ILE B N 1
ATOM 1491 C CA . ILE B 1 70 ? 12.922 24.583 73.637 1.00 3.66 1773 ILE B CA 1
ATOM 1492 C C . ILE B 1 70 ? 12.881 25.755 72.659 1.00 2.70 1773 ILE B C 1
ATOM 1493 O O . ILE B 1 70 ? 12.784 25.517 71.449 1.00 3.77 1773 ILE B O 1
ATOM 1498 N N . PRO B 1 71 ? 12.982 27.018 73.096 1.00 2.60 1774 PRO B N 1
ATOM 1499 C CA . PRO B 1 71 ? 12.985 28.099 72.099 1.00 3.05 1774 PRO B CA 1
ATOM 1500 C C . PRO B 1 71 ? 14.152 28.049 71.131 1.00 2.45 1774 PRO B C 1
ATOM 1501 O O . PRO B 1 71 ? 13.977 28.441 69.976 1.00 3.43 1774 PRO B O 1
ATOM 1505 N N . ILE B 1 72 ? 15.336 27.586 71.555 1.00 2.37 1775 ILE B N 1
ATOM 1506 C CA . ILE B 1 72 ? 16.434 27.408 70.605 1.00 2.65 1775 ILE B CA 1
ATOM 1507 C C . ILE B 1 72 ? 16.103 26.317 69.593 1.00 2.76 1775 ILE B C 1
ATOM 1508 O O . ILE B 1 72 ? 16.335 26.482 68.388 1.00 3.30 1775 ILE B O 1
ATOM 1513 N N . ARG B 1 73 ? 15.555 25.189 70.058 1.00 2.23 1776 ARG B N 1
ATOM 1514 C CA . ARG B 1 73 ? 15.146 24.133 69.138 1.00 2.73 1776 ARG B CA 1
ATOM 1515 C C . ARG B 1 73 ? 14.116 24.638 68.134 1.00 2.59 1776 ARG B C 1
ATOM 1516 O O . ARG B 1 73 ? 14.223 24.367 66.936 1.00 3.94 1776 ARG B O 1
ATOM 1524 N N . GLN B 1 74 ? 13.107 25.377 68.608 1.00 2.19 1777 GLN B N 1
ATOM 1525 C CA . GLN B 1 74 ? 12.073 25.886 67.711 1.00 2.55 1777 GLN B CA 1
ATOM 1526 C C . GLN B 1 74 ? 12.654 26.864 66.697 1.00 3.83 1777 GLN B C 1
ATOM 1527 O O . GLN B 1 74 ? 12.304 26.824 65.510 1.00 5.57 1777 GLN B O 1
ATOM 1533 N N . TRP B 1 75 ? 13.560 27.737 67.144 1.00 3.12 1778 TRP B N 1
ATOM 1534 C CA . TRP B 1 75 ? 14.208 28.675 66.237 1.00 2.67 1778 TRP B CA 1
ATOM 1535 C C . TRP B 1 75 ? 15.031 27.929 65.197 1.00 3.75 1778 TRP B C 1
ATOM 1536 O O . TRP B 1 75 ? 14.965 28.235 63.999 1.00 5.30 1778 TRP B O 1
ATOM 1547 N N . ALA B 1 76 ? 15.783 26.918 65.641 1.00 3.04 1779 ALA B N 1
ATOM 1548 C CA . ALA B 1 76 ? 16.653 26.169 64.743 1.00 4.31 1779 ALA B CA 1
ATOM 1549 C C . ALA B 1 76 ? 15.857 25.377 63.719 1.00 6.00 1779 ALA B C 1
ATOM 1550 O O . ALA B 1 76 ? 16.242 25.311 62.547 1.00 7.23 1779 ALA B O 1
ATOM 1552 N N . GLU B 1 77 ? 14.754 24.753 64.139 1.00 7.46 1780 GLU B N 1
ATOM 1553 C CA . GLU B 1 77 ? 13.984 23.941 63.202 1.00 11.84 1780 GLU B CA 1
ATOM 1554 C C . GLU B 1 77 ? 13.370 24.806 62.115 1.00 12.90 1780 GLU B C 1
ATOM 1555 O O . GLU B 1 77 ? 13.333 24.412 60.944 1.00 15.44 1780 GLU B O 1
ATOM 1561 N N . ASP B 1 78 ? 12.907 26.001 62.479 1.00 14.74 1781 ASP B N 1
ATOM 1562 C CA . ASP B 1 78 ? 12.364 26.907 61.475 1.00 19.24 1781 ASP B CA 1
ATOM 1563 C C . ASP B 1 78 ? 13.450 27.425 60.540 1.00 18.27 1781 ASP B C 1
ATOM 1564 O O . ASP B 1 78 ? 13.167 27.733 59.377 1.00 22.93 1781 ASP B O 1
ATOM 1577 N N . GLY B 1 80 ? 16.286 25.684 59.808 1.00 11.77 1783 GLY B N 1
ATOM 1578 C CA . GLY B 1 80 ? 17.048 24.589 59.239 1.00 9.24 1783 GLY B CA 1
ATOM 1579 C C . GLY B 1 80 ? 18.419 24.377 59.846 1.00 9.01 1783 GLY B C 1
ATOM 1580 O O . GLY B 1 80 ? 19.296 23.816 59.185 1.00 12.20 1783 GLY B O 1
ATOM 1581 N N . VAL B 1 81 ? 18.628 24.805 61.089 1.00 6.08 1784 VAL B N 1
ATOM 1582 C CA . VAL B 1 81 ? 19.909 24.696 61.781 1.00 4.31 1784 VAL B CA 1
ATOM 1583 C C . VAL B 1 81 ? 19.946 23.376 62.543 1.00 4.64 1784 VAL B C 1
ATOM 1584 O O . VAL B 1 81 ? 18.950 22.973 63.158 1.00 5.17 1784 VAL B O 1
ATOM 1588 N N . THR B 1 82 ? 21.104 22.716 62.538 1.00 5.02 1785 THR B N 1
ATOM 1589 C CA . THR B 1 82 ? 21.288 21.418 63.176 1.00 5.14 1785 THR B CA 1
ATOM 1590 C C . THR B 1 82 ? 22.155 21.545 64.423 1.00 3.41 1785 THR B C 1
ATOM 1591 O O . THR B 1 82 ? 22.876 22.526 64.604 1.00 4.09 1785 THR B O 1
ATOM 1595 N N . ASN B 1 83 ? 22.084 20.533 65.288 1.00 3.66 1786 ASN B N 1
ATOM 1596 C CA . ASN B 1 83 ? 22.843 20.526 66.545 1.00 3.50 1786 ASN B CA 1
ATOM 1597 C C . ASN B 1 83 ? 23.432 19.145 66.807 1.00 4.11 1786 ASN B C 1
ATOM 1598 O O . ASN B 1 83 ? 23.391 18.623 67.921 1.00 7.42 1786 ASN B O 1
ATOM 1603 N N . ASN B 1 84 ? 24.025 18.551 65.771 1.00 6.24 1787 ASN B N 1
ATOM 1604 C CA A ASN B 1 84 ? 24.714 17.276 65.906 0.58 7.36 1787 ASN B CA 1
ATOM 1605 C CA B ASN B 1 84 ? 24.712 17.275 65.911 0.42 7.56 1787 ASN B CA 1
ATOM 1606 C C . ASN B 1 84 ? 26.227 17.421 65.948 1.00 7.85 1787 ASN B C 1
ATOM 1607 O O . ASN B 1 84 ? 26.912 16.498 66.405 1.00 11.68 1787 ASN B O 1
ATOM 1616 N N . GLN B 1 85 ? 26.757 18.554 65.496 1.00 7.91 1788 GLN B N 1
ATOM 1617 C CA . GLN B 1 85 ? 28.192 18.745 65.372 1.00 8.61 1788 GLN B CA 1
ATOM 1618 C C . GLN B 1 85 ? 28.825 19.060 66.723 1.00 6.17 1788 GLN B C 1
ATOM 1619 O O . GLN B 1 85 ? 28.303 19.873 67.494 1.00 5.94 1788 GLN B O 1
ATOM 1625 N N . ASP B 1 86 ? 29.970 18.431 66.991 1.00 6.12 1789 ASP B N 1
ATOM 1626 C CA . ASP B 1 86 ? 30.748 18.687 68.200 1.00 5.78 1789 ASP B CA 1
ATOM 1627 C C . ASP B 1 86 ? 31.763 19.794 67.935 1.00 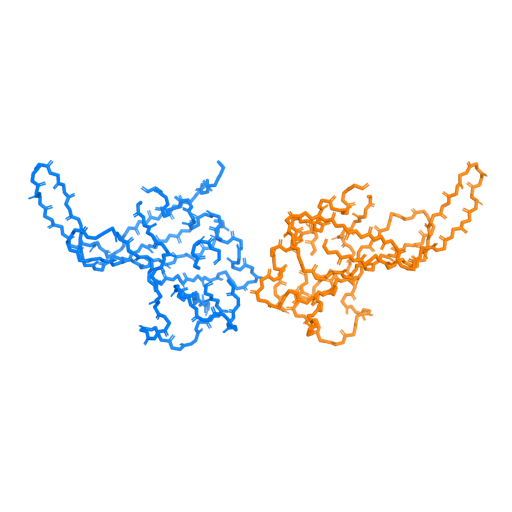6.56 1789 ASP B C 1
ATOM 1628 O O . ASP B 1 86 ? 32.629 19.653 67.062 1.00 9.54 1789 ASP B O 1
ATOM 1633 N N . TYR B 1 87 ? 31.682 20.875 68.711 1.00 4.80 1790 TYR B N 1
ATOM 1634 C CA . TYR B 1 87 ? 32.637 21.976 68.634 1.00 6.00 1790 TYR B CA 1
ATOM 1635 C C . TYR B 1 87 ? 33.555 22.061 69.843 1.00 6.37 1790 TYR B C 1
ATOM 1636 O O . TYR B 1 87 ? 34.290 23.045 69.971 1.00 6.91 1790 TYR B O 1
ATOM 1645 N N . SER B 1 88 ? 33.548 21.057 70.725 1.00 6.91 1791 SER B N 1
ATOM 1646 C CA . SER B 1 88 ? 34.297 21.180 71.977 1.00 8.09 1791 SER B CA 1
ATOM 1647 C C . SER B 1 88 ? 35.777 21.480 71.740 1.00 9.81 1791 SER B C 1
ATOM 1648 O O . SER B 1 88 ? 36.354 22.354 72.401 1.00 12.15 1791 SER B O 1
ATOM 1651 N N . SER B 1 89 ? 36.402 20.804 70.777 1.00 8.97 1792 SER B N 1
ATOM 1652 C CA . SER B 1 89 ? 37.831 21.000 70.566 1.00 9.56 1792 SER B CA 1
ATOM 1653 C C . SER B 1 89 ? 38.150 22.353 69.940 1.00 9.10 1792 SER B C 1
ATOM 1654 O O . SER B 1 89 ? 39.306 22.784 69.994 1.00 9.97 1792 SER B O 1
ATOM 1657 N N . LYS B 1 90 ? 37.160 23.025 69.355 1.00 8.47 1793 LYS B N 1
ATOM 1658 C CA . LYS B 1 90 ? 37.337 24.308 68.690 1.00 10.03 1793 LYS B CA 1
ATOM 1659 C C . LYS B 1 90 ? 36.868 25.491 69.526 1.00 9.47 1793 LYS B C 1
ATOM 1660 O O . LYS B 1 90 ? 37.005 26.638 69.086 1.00 12.52 1793 LYS B O 1
ATOM 1666 N N . SER B 1 91 ? 36.333 25.246 70.716 1.00 6.06 1794 SER B N 1
ATOM 1667 C CA . SER B 1 91 ? 35.741 26.272 71.560 1.00 5.39 1794 SER B CA 1
ATOM 1668 C C . SER B 1 91 ? 36.739 26.807 72.585 1.00 7.35 1794 SER B C 1
ATOM 1669 O O . SER B 1 91 ? 37.716 26.148 72.945 1.00 8.14 1794 SER B O 1
ATOM 1672 N N . SER B 1 92 ? 36.481 28.026 73.052 1.00 8.90 1795 SER B N 1
ATOM 1673 C CA . SER B 1 92 ? 37.315 28.610 74.088 1.00 10.73 1795 SER B CA 1
ATOM 1674 C C . SER B 1 92 ? 36.848 28.162 75.470 1.00 9.88 1795 SER B C 1
ATOM 1675 O O . SER B 1 92 ? 35.724 27.693 75.661 1.00 10.25 1795 SER B O 1
ATOM 1678 N N . ARG B 1 93 ? 37.740 28.327 76.436 1.00 12.05 1796 ARG B N 1
ATOM 1679 C CA . ARG B 1 93 ? 37.472 27.933 77.805 1.00 12.54 1796 ARG B CA 1
ATOM 1680 C C . ARG B 1 93 ? 36.295 28.731 78.365 1.00 11.25 1796 ARG B C 1
ATOM 1681 O O . ARG B 1 93 ? 36.017 29.854 77.942 1.00 13.15 1796 ARG B O 1
ATOM 1689 N N . GLY B 1 94 ? 35.584 28.122 79.305 1.00 10.98 1797 GLY B N 1
ATOM 1690 C CA . GLY B 1 94 ? 34.567 28.823 80.056 1.00 10.50 1797 GLY B CA 1
ATOM 1691 C C . GLY B 1 94 ? 33.142 28.383 79.801 1.00 7.92 1797 GLY B C 1
ATOM 1692 O O . GLY B 1 94 ? 32.233 28.939 80.428 1.00 9.55 1797 GLY B O 1
ATOM 1693 N N . ALA B 1 95 ? 32.904 27.411 78.920 1.00 6.15 1798 ALA B N 1
ATOM 1694 C CA . ALA B 1 95 ? 31.539 26.948 78.699 1.00 4.86 1798 ALA B CA 1
ATOM 1695 C C . ALA B 1 95 ? 30.976 26.378 79.993 1.00 4.28 1798 ALA B C 1
ATOM 1696 O O . ALA B 1 95 ? 31.661 25.661 80.729 1.00 7.24 1798 ALA B O 1
ATOM 1698 N N . ARG B 1 96 ? 29.722 26.718 80.277 1.00 3.22 1799 ARG B N 1
ATOM 1699 C CA . ARG B 1 96 ? 29.064 26.246 81.484 1.00 4.56 1799 ARG B CA 1
ATOM 1700 C C . ARG B 1 96 ? 28.046 25.149 81.218 1.00 3.04 1799 ARG B C 1
ATOM 1701 O O . ARG B 1 96 ? 27.724 24.384 82.140 1.00 4.44 1799 ARG B O 1
ATOM 1709 N N . TYR B 1 97 ? 27.553 25.049 79.985 1.00 3.30 1800 TYR B N 1
ATOM 1710 C CA . TYR B 1 97 ? 26.645 23.994 79.568 1.00 3.00 1800 TYR B CA 1
ATOM 1711 C C . TYR B 1 97 ? 26.973 23.626 78.133 1.00 2.33 1800 TYR B C 1
ATOM 1712 O O . TYR B 1 97 ? 27.764 24.300 77.458 1.00 1.89 1800 TYR B O 1
ATOM 1721 N N . TRP B 1 98 ? 26.353 22.537 77.675 1.00 2.52 1801 TRP B N 1
ATOM 1722 C CA . TRP B 1 98 ? 26.589 21.993 76.345 1.00 2.02 1801 TRP B CA 1
ATOM 1723 C C . TRP B 1 98 ? 25.265 21.571 75.743 1.00 2.50 1801 TRP B C 1
ATOM 1724 O O . TRP B 1 98 ? 24.441 20.935 76.413 1.00 3.49 1801 TRP B O 1
ATOM 1748 N N . HIS B 1 100 ? 23.433 19.455 72.694 1.00 3.02 1803 HIS B N 1
ATOM 1749 C CA . HIS B 1 100 ? 23.593 18.453 71.651 1.00 3.12 1803 HIS B CA 1
ATOM 1750 C C . HIS B 1 100 ? 22.231 17.826 71.414 1.00 4.36 1803 HIS B C 1
ATOM 1751 O O . HIS B 1 100 ? 21.497 17.557 72.370 1.00 6.18 1803 HIS B O 1
ATOM 1758 N N . SER B 1 101 ? 21.867 17.663 70.142 1.00 4.49 1804 SER B N 1
ATOM 1759 C CA . SER B 1 101 ? 20.514 17.230 69.791 1.00 6.66 1804 SER B CA 1
ATOM 1760 C C . SER B 1 101 ? 19.451 18.128 70.429 1.00 7.88 1804 SER B C 1
ATOM 1761 O O . SER B 1 101 ? 18.357 17.673 70.776 1.00 9.84 1804 SER B O 1
ATOM 1764 N N . PHE B 1 102 ? 19.780 19.408 70.608 1.00 6.48 1805 PHE B N 1
ATOM 1765 C CA . PHE B 1 102 ? 18.881 20.421 71.170 1.00 7.65 1805 PHE B CA 1
ATOM 1766 C C . PHE B 1 102 ? 18.489 20.147 72.614 1.00 6.91 1805 PHE B C 1
ATOM 1767 O O . PHE B 1 102 ? 17.449 20.615 73.086 1.00 10.13 1805 PHE B O 1
ATOM 1775 N N . ARG B 1 103 ? 19.324 19.409 73.328 1.00 5.72 1806 ARG B N 1
ATOM 1776 C CA . ARG B 1 103 ? 19.160 19.189 74.752 1.00 6.87 1806 ARG B CA 1
ATOM 1777 C C . ARG B 1 103 ? 20.404 19.682 75.474 1.00 4.21 1806 ARG B C 1
ATOM 1778 O O . ARG B 1 103 ? 21.531 19.549 74.968 1.00 4.28 1806 ARG B O 1
ATOM 1794 N N . GLN B 1 105 ? 23.024 19.825 78.674 1.00 2.16 1808 GLN B N 1
ATOM 1795 C CA . GLN B 1 105 ? 23.655 19.122 79.779 1.00 2.63 1808 GLN B CA 1
ATOM 1796 C C . GLN B 1 105 ? 24.728 20.021 80.375 1.00 3.42 1808 GLN B C 1
ATOM 1797 O O . GLN B 1 105 ? 25.162 20.994 79.756 1.00 4.63 1808 GLN B O 1
ATOM 1803 N N . GLY B 1 106 ? 25.152 19.683 81.593 1.00 3.36 1809 GLY B N 1
ATOM 1804 C CA . GLY B 1 106 ? 26.129 20.466 82.310 1.00 3.55 1809 GLY B CA 1
ATOM 1805 C C . GLY B 1 106 ? 27.550 20.179 81.876 1.00 4.86 1809 GLY B C 1
ATOM 1806 O O . GLY B 1 106 ? 27.798 19.473 80.898 1.00 4.76 1809 GLY B O 1
ATOM 1807 N N . PRO B 1 107 ? 28.516 20.732 82.614 1.00 5.03 1810 PRO B N 1
ATOM 1808 C CA . PRO B 1 107 ? 29.925 20.651 82.187 1.00 6.16 1810 PRO B CA 1
ATOM 1809 C C . PRO B 1 107 ? 30.509 19.249 82.218 1.00 7.59 1810 PRO B C 1
ATOM 1810 O O . PRO B 1 107 ? 31.595 19.042 81.652 1.00 10.09 1810 PRO B O 1
ATOM 1814 N N . SER B 1 108 ? 29.828 18.280 82.835 1.00 7.38 1811 SER B N 1
ATOM 1815 C CA . SER B 1 108 ? 30.280 16.895 82.795 1.00 7.56 1811 SER B CA 1
ATOM 1816 C C . SER B 1 108 ? 30.117 16.252 81.422 1.00 8.05 1811 SER B C 1
ATOM 1817 O O . SER B 1 108 ? 30.662 15.166 81.203 1.00 9.35 1811 SER B O 1
ATOM 1820 N N . LYS B 1 109 ? 29.398 16.885 80.495 1.00 6.90 1812 LYS B N 1
ATOM 1821 C CA . LYS B 1 109 ? 29.162 16.330 79.160 1.00 5.74 1812 LYS B CA 1
ATOM 1822 C C . LYS B 1 109 ? 29.579 17.344 78.102 1.00 5.05 1812 LYS B C 1
ATOM 1823 O O . LYS B 1 109 ? 28.740 17.866 77.359 1.00 4.98 1812 LYS B O 1
ATOM 1829 N N . PRO B 1 110 ? 30.880 17.626 77.986 1.00 6.43 1813 PRO B N 1
ATOM 1830 C CA . PRO B 1 110 ? 31.377 18.688 77.083 1.00 6.96 1813 PRO B CA 1
ATOM 1831 C C . PRO B 1 110 ? 31.486 18.225 75.635 1.00 7.35 1813 PRO B C 1
ATOM 1832 O O . PRO B 1 110 ? 32.574 17.999 75.081 1.00 11.00 1813 PRO B O 1
ATOM 1836 N N . PHE B 1 111 ? 30.325 18.112 74.998 1.00 6.12 1814 PHE B N 1
ATOM 1837 C CA . PHE B 1 111 ? 30.204 17.610 73.637 1.00 6.40 1814 PHE B CA 1
ATOM 1838 C C . PHE B 1 111 ? 29.062 18.360 72.969 1.00 5.51 1814 PHE B C 1
ATOM 1839 O O . PHE B 1 111 ? 27.986 18.513 73.560 1.00 4.94 1814 PHE B O 1
ATOM 1847 N N . GLY B 1 112 ? 29.300 18.825 71.745 1.00 5.65 1815 GLY B N 1
ATOM 1848 C CA . GLY B 1 112 ? 28.298 19.563 70.999 1.00 4.68 1815 GLY B CA 1
ATOM 1849 C C . GLY B 1 112 ? 28.594 21.043 70.934 1.00 3.94 1815 GLY B C 1
ATOM 1850 O O . GLY B 1 112 ? 29.717 21.453 70.625 1.00 4.53 1815 GLY B O 1
ATOM 1851 N N . CYS B 1 113 ? 27.586 21.854 71.226 1.00 2.34 1816 CYS B N 1
ATOM 1852 C CA . CYS B 1 113 ? 27.687 23.304 71.131 1.00 2.79 1816 CYS B CA 1
ATOM 1853 C C . CYS B 1 113 ? 27.885 23.888 72.521 1.00 2.20 1816 CYS B C 1
ATOM 1854 O O . CYS B 1 113 ? 27.068 23.618 73.416 1.00 2.60 1816 CYS B O 1
ATOM 1857 N N . PRO B 1 114 ? 28.925 24.684 72.755 1.00 2.48 1817 PRO B N 1
ATOM 1858 C CA . PRO B 1 114 ? 29.114 25.280 74.083 1.00 2.13 1817 PRO B CA 1
ATOM 1859 C C . PRO B 1 114 ? 28.071 26.355 74.364 1.00 1.44 1817 PRO B C 1
ATOM 1860 O O . PRO B 1 114 ? 27.611 27.064 73.462 1.00 1.87 1817 PRO B O 1
ATOM 1864 N N . VAL B 1 115 ? 27.689 26.448 75.638 1.00 1.77 1818 VAL B N 1
ATOM 1865 C CA . VAL B 1 115 ? 26.784 27.475 76.147 1.00 1.73 1818 VAL B CA 1
ATOM 1866 C C . VAL B 1 115 ? 27.570 28.322 77.135 1.00 1.74 1818 VAL B C 1
ATOM 1867 O O . VAL B 1 115 ? 28.051 27.808 78.159 1.00 3.09 1818 VAL B O 1
ATOM 1871 N N . TYR B 1 116 ? 27.697 29.608 76.831 1.00 1.77 1819 TYR B N 1
ATOM 1872 C CA . TYR B 1 116 ? 28.400 30.574 77.661 1.00 2.82 1819 TYR B CA 1
ATOM 1873 C C . TYR B 1 116 ? 27.385 31.494 78.319 1.00 3.57 1819 TYR B C 1
ATOM 1874 O O . TYR B 1 116 ? 26.382 31.861 77.703 1.00 4.16 1819 TYR B O 1
ATOM 1883 N N . ILE B 1 117 ? 27.658 31.869 79.568 1.00 3.82 1820 ILE B N 1
ATOM 1884 C CA . ILE B 1 117 ? 26.779 32.721 80.366 1.00 5.28 1820 ILE B CA 1
ATOM 1885 C C . ILE B 1 117 ? 27.474 34.058 80.579 1.00 6.79 1820 ILE B C 1
ATOM 1886 O O . ILE B 1 117 ? 28.627 34.100 81.030 1.00 10.92 1820 ILE B O 1
ATOM 1891 N N . ILE B 1 118 ? 26.778 35.146 80.262 1.00 8.86 1821 ILE B N 1
ATOM 1892 C CA . ILE B 1 118 ? 27.313 36.490 80.439 1.00 12.48 1821 ILE B CA 1
ATOM 1893 C C . ILE B 1 118 ? 26.476 37.245 81.466 1.00 18.98 1821 ILE B C 1
ATOM 1894 O O . ILE B 1 118 ? 25.369 36.844 81.824 1.00 17.72 1821 ILE B O 1
ATOM 1899 N N . LYS B 1 119 ? 27.027 38.364 81.923 1.00 24.74 1822 LYS B N 1
ATOM 1900 C CA . LYS B 1 119 ? 26.341 39.238 82.867 1.00 34.29 1822 LYS B CA 1
ATOM 1901 C C . LYS B 1 119 ? 25.133 39.915 82.236 1.00 49.25 1822 LYS B C 1
ATOM 1902 O O . LYS B 1 119 ? 25.149 40.267 81.056 1.00 46.32 1822 LYS B O 1
#

InterPro domains:
  IPR007099 RNA-directed RNA polymerase, negative-strand RNA virus [PS50525] (975-1166)
  IPR007322 RNA-dependent RNA polymerase, bunyaviral [PF04196] (604-1299)
  IPR014385 RNA-directed RNA polymerase, phlebovirus [PIRSF000826] (1-2092)
  IPR022531 RNA-directed RNA polymerase L, PA-C-like domain [PF12603] (219-420)
  IPR029124 RNA-directed RNA polymerase L, N-terminal [PF15518] (5-216)